Protein AF-A0A838QZP7-F1 (afdb_monomer_lite)

Sequence (330 aa):
MYRLLNLVSVLVVAGVFPSTSRADVTLGEASAFGLFVNTDIVDQNNLLNVLVSADLGPTPSVSDIAPAPFNLSASLASASVSAGSLTTLGGGTIVVNAATVDTSDTLDVTASSNVDGLPGSRNADATASVENLSIDVNPVSVFSLLNTANVFSFDASLITSEAHASGDFGALVATGNSVIIDANGVGDGFLTFSVLGVNLDVAVDAMGQVAPNTTLNITSALNALLGDSLGTDLNGQITVILNEQIPTGDGITSAGITVNAIHVLFVNTGAEFFNALGISIGDTNFVTGEIIVAQSHALLNAVVPEPSSLALLGLACTAVFARRRCRSAG

Secondary structure (DSSP, 8-state):
-HHHHHHHHHHHHHTS-------EEEEEEEEEEEEEEEEEEE-TTSSS--EEEEEEEEEEEEEEEESS-EEEEEEES--EEEEEEEEEETTEEEEEEEEEEEESS-EEEEEEE---SSSS-EEEEEEEEEEEEEEEE---EETTTS----SEEEEEEEEEEEEEEEE-TT--EEEEEEEEEETT-TTSSEEEEEETTEEEEEE--TT-BPPTTEEEEEEHHHHHHS--SS-----SEEEEEEEEEEEEE-SSSEEEEEEEEEEEEEESTTHHHHHHTT----SS-SEEEEEEEEEEEEEEEEE-PPP-HHHHHHHHHHHHHHHHHHHT--

pLDDT: mean 81.01, std 16.59, range [43.44, 98.69]

Foldseek 3Di:
DVVVVVVVLVVVLVVPPQPPQFWWFQKKKKKWAFKFWWKWADQPVCLQPDIWTWTDDSPPMDIDMDLAWDKDKDKDQKDWTWTWDWGDDPNFIKIFTRKTKIQNGMKMKMWTWPNNRDDDKIKTKIKIKTAWIWIFGQGIDTPDDDPFFTQKIFTFGMKMKMWMWMDTAQAIDIDIWIATAGPVGQDPQWGWMAHRNDTDTAGHDSRRTHDEFDKDKDAQVVVVVVDPPQQFGWLWIKIKTAQHWDWDDDSHFKTKIKTFRIKIFTAQTGQRNCVSVVRNRDSHPRMGTMMTGIIIMIMIGIDRPDSPVVSVVSVVVVVVVVVVVVVVVD

Radius of gyration: 29.7 Å; chains: 1; bounding box: 82×40×87 Å

Structure (mmCIF, N/CA/C/O backbone):
data_AF-A0A838QZP7-F1
#
_entry.id   AF-A0A838QZP7-F1
#
loop_
_atom_site.group_PDB
_atom_site.id
_atom_site.type_symbol
_atom_site.label_atom_id
_atom_site.label_alt_id
_atom_site.label_comp_id
_atom_site.label_asym_id
_atom_site.label_entity_id
_atom_site.label_seq_id
_atom_site.pdbx_PDB_ins_code
_atom_site.Cartn_x
_atom_site.Cartn_y
_atom_site.Cartn_z
_atom_site.occupancy
_atom_site.B_iso_or_equiv
_atom_site.auth_seq_id
_atom_site.auth_comp_id
_atom_site.auth_asym_id
_atom_site.auth_atom_id
_atom_site.pdbx_PDB_model_num
ATOM 1 N N . MET A 1 1 ? 58.781 1.227 -47.704 1.00 50.97 1 MET A N 1
ATOM 2 C CA . MET A 1 1 ? 58.253 0.494 -46.527 1.00 50.97 1 MET A CA 1
ATOM 3 C C . MET A 1 1 ? 57.457 1.363 -45.542 1.00 50.97 1 MET A C 1
ATOM 5 O O . MET A 1 1 ? 56.379 0.939 -45.158 1.00 50.97 1 MET A O 1
ATOM 9 N N . TYR A 1 2 ? 57.869 2.595 -45.206 1.00 48.84 2 TYR A N 1
ATOM 10 C CA . TYR A 1 2 ? 57.132 3.482 -44.271 1.00 48.84 2 TYR A CA 1
ATOM 11 C C . TYR A 1 2 ? 55.707 3.921 -44.689 1.00 48.84 2 TYR A C 1
ATOM 13 O O . TYR A 1 2 ? 54.946 4.418 -43.860 1.00 48.84 2 TYR A O 1
ATOM 21 N N . ARG A 1 3 ? 55.310 3.745 -45.959 1.00 46.81 3 ARG A N 1
ATOM 22 C CA . ARG A 1 3 ? 53.953 4.081 -46.436 1.00 46.81 3 ARG A CA 1
ATOM 23 C C . ARG A 1 3 ? 52.902 2.995 -46.154 1.00 46.81 3 ARG A C 1
ATOM 25 O O . ARG A 1 3 ? 51.732 3.337 -46.069 1.00 46.81 3 ARG A O 1
ATOM 32 N N . LEU A 1 4 ? 53.304 1.735 -45.960 1.00 43.75 4 LEU A N 1
ATOM 33 C CA . LEU A 1 4 ? 52.378 0.611 -45.735 1.00 43.75 4 LEU A CA 1
ATOM 34 C C . LEU A 1 4 ? 51.978 0.451 -44.258 1.00 43.75 4 LEU A C 1
ATOM 36 O O . LEU A 1 4 ? 50.823 0.156 -43.980 1.00 43.75 4 LEU A O 1
ATOM 40 N N . LEU A 1 5 ? 52.872 0.760 -43.308 1.00 48.09 5 LEU A N 1
ATOM 41 C CA . LEU A 1 5 ? 52.547 0.738 -41.869 1.00 48.09 5 LEU A CA 1
ATOM 42 C C . LEU A 1 5 ? 51.541 1.836 -41.456 1.00 48.09 5 LEU A C 1
ATOM 44 O O . LEU A 1 5 ? 50.779 1.668 -40.508 1.00 48.09 5 LEU A O 1
ATOM 48 N N . ASN A 1 6 ? 51.532 2.959 -42.182 1.00 48.00 6 ASN A N 1
ATOM 49 C CA . ASN A 1 6 ? 50.673 4.115 -41.900 1.00 48.00 6 ASN A CA 1
ATOM 50 C C . ASN A 1 6 ? 49.227 3.939 -42.389 1.00 48.00 6 ASN A C 1
ATOM 52 O O . ASN A 1 6 ? 48.325 4.576 -41.855 1.00 48.00 6 ASN A O 1
ATOM 56 N N . LEU A 1 7 ? 48.989 3.089 -43.396 1.00 46.84 7 LEU A N 1
ATOM 57 C CA . LEU A 1 7 ? 47.628 2.804 -43.859 1.00 46.84 7 LEU A CA 1
ATOM 58 C C . LEU A 1 7 ? 46.895 1.895 -42.860 1.00 46.84 7 LEU A C 1
ATOM 60 O O . LEU A 1 7 ? 45.714 2.089 -42.601 1.00 46.84 7 LEU A O 1
ATOM 64 N N . VAL A 1 8 ? 47.626 0.961 -42.242 1.00 49.44 8 VAL A N 1
ATOM 65 C CA . VAL A 1 8 ? 47.096 0.034 -41.231 1.00 49.44 8 VAL A CA 1
ATOM 66 C C . VAL A 1 8 ? 46.710 0.770 -39.943 1.00 49.44 8 VAL A C 1
ATOM 68 O O . VAL A 1 8 ? 45.672 0.482 -39.365 1.00 49.44 8 VAL A O 1
ATOM 71 N N . SER A 1 9 ? 47.476 1.777 -39.521 1.00 49.97 9 SER A N 1
ATOM 72 C CA . SER A 1 9 ? 47.185 2.543 -38.296 1.00 49.97 9 SER A CA 1
ATOM 73 C C . SER A 1 9 ? 46.010 3.520 -38.445 1.00 49.97 9 SER A C 1
ATOM 75 O O . SER A 1 9 ? 45.278 3.730 -37.484 1.00 49.97 9 SER A O 1
ATOM 77 N N . VAL A 1 10 ? 45.771 4.070 -39.642 1.00 50.00 10 VAL A N 1
ATOM 78 C CA . VAL A 1 10 ? 44.575 4.893 -39.920 1.00 50.00 10 VAL A CA 1
ATOM 79 C C . VAL A 1 10 ? 43.321 4.022 -40.075 1.00 50.00 10 VAL A C 1
ATOM 81 O O . VAL A 1 10 ? 42.249 4.413 -39.618 1.00 50.00 10 VAL A O 1
ATOM 84 N N . LEU A 1 11 ? 43.450 2.820 -40.649 1.00 47.50 11 LEU A N 1
ATOM 85 C CA . LEU A 1 11 ? 42.330 1.890 -40.820 1.00 47.50 11 LEU A CA 1
ATOM 86 C C . LEU A 1 11 ? 41.873 1.261 -39.489 1.00 47.50 11 LEU A C 1
ATOM 88 O O . LEU A 1 11 ? 40.678 1.077 -39.287 1.00 47.50 11 LEU A O 1
ATOM 92 N N . VAL A 1 12 ? 42.797 0.992 -38.556 1.00 50.66 12 VAL A N 1
ATOM 93 C CA . VAL A 1 12 ? 42.466 0.443 -37.224 1.00 50.66 12 VAL A CA 1
ATOM 94 C C . VAL A 1 12 ? 41.706 1.453 -36.351 1.00 50.66 12 VAL A C 1
ATOM 96 O O . VAL A 1 12 ? 40.852 1.045 -35.573 1.00 50.66 12 VAL A O 1
ATOM 99 N N . VAL A 1 13 ? 41.935 2.764 -36.510 1.00 49.47 13 VAL A N 1
ATOM 100 C CA . VAL A 1 13 ? 41.179 3.793 -35.763 1.00 49.47 13 VAL A CA 1
ATOM 101 C C . VAL A 1 13 ? 39.805 4.071 -36.388 1.00 49.47 13 VAL A C 1
ATOM 103 O O . VAL A 1 13 ? 38.861 4.362 -35.663 1.00 49.47 13 VAL A O 1
ATOM 106 N N . ALA A 1 14 ? 39.655 3.927 -37.709 1.00 47.19 14 ALA A N 1
ATOM 107 C CA . ALA A 1 14 ? 38.366 4.090 -38.390 1.00 47.19 14 ALA A CA 1
ATOM 108 C C . ALA A 1 14 ? 37.426 2.871 -38.252 1.00 47.19 14 ALA A C 1
ATOM 110 O O . ALA A 1 14 ? 36.230 3.000 -38.496 1.00 47.19 14 ALA A O 1
ATOM 111 N N . GLY A 1 15 ? 37.952 1.698 -37.875 1.00 46.53 15 GLY A N 1
ATOM 112 C CA . GLY A 1 15 ? 37.168 0.477 -37.641 1.00 46.53 15 GLY A CA 1
ATOM 113 C C . GLY A 1 15 ? 36.481 0.408 -36.272 1.00 46.53 15 GLY A C 1
ATOM 114 O O . GLY A 1 15 ? 35.641 -0.465 -36.060 1.00 46.53 15 GLY A O 1
ATOM 115 N N . VAL A 1 16 ? 36.801 1.325 -35.352 1.00 49.25 16 VAL A N 1
ATOM 116 C CA . VAL A 1 16 ? 36.019 1.530 -34.129 1.00 49.25 16 VAL A CA 1
ATOM 117 C C . VAL A 1 16 ? 34.854 2.428 -34.517 1.00 49.25 16 VAL A C 1
ATOM 119 O O . VAL A 1 16 ? 34.942 3.654 -34.451 1.00 49.25 16 VAL A O 1
ATOM 122 N N . PHE A 1 17 ? 33.791 1.809 -35.030 1.00 48.00 17 PHE A N 1
ATOM 123 C CA . PHE A 1 17 ? 32.536 2.501 -35.286 1.00 48.00 17 PHE A CA 1
ATOM 124 C C . PHE A 1 17 ? 32.165 3.311 -34.038 1.00 48.00 17 PHE A C 1
ATOM 126 O O . PHE A 1 17 ? 32.239 2.761 -32.935 1.00 48.00 17 PHE A O 1
ATOM 133 N N . PRO A 1 18 ? 31.780 4.592 -34.167 1.00 47.53 18 PRO A N 1
ATOM 134 C CA . PRO A 1 18 ? 31.127 5.272 -33.069 1.00 47.53 18 PRO A CA 1
ATOM 135 C C . PRO A 1 18 ? 29.844 4.487 -32.805 1.00 47.53 18 PRO A C 1
ATOM 137 O O . PRO A 1 18 ? 28.875 4.604 -33.551 1.00 47.53 18 PRO A O 1
ATOM 140 N N . SER A 1 19 ? 29.839 3.645 -31.773 1.00 49.81 19 SER A N 1
ATOM 141 C CA . SER A 1 19 ? 28.590 3.291 -31.125 1.00 49.81 19 SER A CA 1
ATOM 142 C C . SER A 1 19 ? 28.013 4.629 -30.695 1.00 49.81 19 SER A C 1
ATOM 144 O O . SER A 1 19 ? 28.561 5.284 -29.807 1.00 49.81 19 SER A O 1
ATOM 146 N N . THR A 1 20 ? 26.988 5.108 -31.395 1.00 51.88 20 THR A N 1
ATOM 147 C CA . THR A 1 20 ? 26.154 6.184 -30.871 1.00 51.88 20 THR A CA 1
ATOM 148 C C . THR A 1 20 ? 25.776 5.739 -29.466 1.00 51.88 20 THR A C 1
ATOM 150 O O . THR A 1 20 ? 25.159 4.681 -29.343 1.00 51.88 20 THR A O 1
ATOM 153 N N . SER A 1 21 ? 26.229 6.447 -28.423 1.00 55.09 21 SER A N 1
ATOM 154 C CA . SER A 1 21 ? 25.807 6.131 -27.060 1.00 55.09 21 SER A CA 1
ATOM 155 C C . SER A 1 21 ? 24.307 6.374 -27.033 1.00 55.09 21 SER A C 1
ATOM 157 O O . SER A 1 21 ? 23.851 7.519 -27.013 1.00 55.09 21 SER A O 1
ATOM 159 N N . ARG A 1 22 ? 23.543 5.297 -27.161 1.00 66.12 22 ARG A N 1
ATOM 160 C CA . ARG A 1 22 ? 22.118 5.324 -26.924 1.00 66.12 22 ARG A CA 1
ATOM 161 C C . ARG A 1 22 ? 21.972 5.098 -25.433 1.00 66.12 22 ARG A C 1
ATOM 163 O O . ARG A 1 22 ? 22.596 4.199 -24.880 1.00 66.12 22 ARG A O 1
ATOM 170 N N . ALA A 1 23 ? 21.270 6.008 -24.788 1.00 72.88 23 ALA A N 1
ATOM 171 C CA . ALA A 1 23 ? 20.852 5.773 -23.430 1.00 72.88 23 ALA A CA 1
ATOM 172 C C . ALA A 1 23 ? 19.718 4.758 -23.485 1.00 72.88 23 ALA A C 1
ATOM 174 O O . ALA A 1 23 ? 18.785 4.928 -24.267 1.00 72.88 23 ALA A O 1
ATOM 175 N N . ASP A 1 24 ? 19.873 3.691 -22.717 1.00 85.31 24 ASP A N 1
ATOM 176 C CA . ASP A 1 24 ? 18.939 2.579 -22.666 1.00 85.31 24 ASP A CA 1
ATOM 177 C C . ASP A 1 24 ? 18.454 2.450 -21.217 1.00 85.31 24 ASP A C 1
ATOM 179 O O . ASP A 1 24 ? 19.158 2.801 -20.261 1.00 85.31 24 ASP A O 1
ATOM 183 N N . VAL A 1 25 ? 17.230 1.960 -21.046 1.00 88.38 25 VAL A N 1
ATOM 184 C CA . VAL A 1 25 ? 16.712 1.599 -19.726 1.00 88.38 25 VAL A CA 1
ATOM 185 C C . VAL A 1 25 ? 17.427 0.328 -19.277 1.00 88.38 25 VAL A C 1
ATOM 187 O O . VAL A 1 25 ? 17.259 -0.738 -19.870 1.00 88.38 25 VAL A O 1
ATOM 190 N N . THR A 1 26 ? 18.259 0.449 -18.247 1.00 89.50 26 THR A N 1
ATOM 191 C CA . THR A 1 26 ? 19.118 -0.644 -17.764 1.00 89.50 26 THR A CA 1
ATOM 192 C C . THR A 1 26 ? 18.626 -1.259 -16.466 1.00 89.50 26 THR A C 1
ATOM 194 O O . THR A 1 26 ? 19.097 -2.330 -16.096 1.00 89.50 26 THR A O 1
ATOM 197 N N . LEU A 1 27 ? 17.715 -0.579 -15.769 1.00 93.62 27 LEU A N 1
ATOM 198 C CA . LEU A 1 27 ? 17.169 -1.023 -14.496 1.00 93.62 27 LEU A CA 1
ATOM 199 C C . LEU A 1 27 ? 15.660 -0.784 -14.466 1.00 93.62 27 LEU A C 1
ATOM 201 O O . LEU A 1 27 ? 15.175 0.274 -14.873 1.00 93.62 27 LEU A O 1
ATOM 205 N N . GLY A 1 28 ? 14.940 -1.795 -13.991 1.00 95.88 28 GLY A N 1
ATOM 206 C CA . GLY A 1 28 ? 13.521 -1.714 -13.675 1.00 95.88 28 GLY A CA 1
ATOM 207 C C . GLY A 1 28 ? 13.272 -2.373 -12.330 1.00 95.88 28 GLY A C 1
ATOM 208 O O . GLY A 1 28 ? 13.651 -3.528 -12.149 1.00 95.88 28 GLY A O 1
ATOM 209 N N . GLU A 1 29 ? 12.664 -1.645 -11.406 1.00 97.81 29 GLU A N 1
ATOM 210 C CA . GLU A 1 29 ? 12.292 -2.137 -10.079 1.00 97.81 29 GLU A CA 1
ATOM 211 C C . GLU A 1 29 ? 10.774 -2.209 -10.011 1.00 97.81 29 GLU A C 1
ATOM 213 O O . GLU A 1 29 ? 10.080 -1.281 -10.431 1.00 97.81 29 GLU A O 1
ATOM 218 N N . ALA A 1 30 ? 10.261 -3.316 -9.488 1.00 98.44 30 ALA A N 1
ATOM 219 C CA . ALA A 1 30 ? 8.848 -3.447 -9.183 1.00 98.44 30 ALA A CA 1
ATOM 220 C C . ALA A 1 30 ? 8.691 -4.174 -7.851 1.00 98.44 30 ALA A C 1
ATOM 222 O O . ALA A 1 30 ? 9.361 -5.178 -7.601 1.00 98.44 30 ALA A O 1
ATOM 223 N N . SER A 1 31 ? 7.811 -3.666 -6.996 1.00 98.62 31 SER A N 1
ATOM 224 C CA . SER A 1 31 ? 7.449 -4.322 -5.742 1.00 98.62 31 SER A CA 1
ATOM 225 C C . SER A 1 31 ? 5.998 -4.053 -5.383 1.00 98.62 31 SER A C 1
ATOM 227 O O . SER A 1 31 ? 5.431 -3.046 -5.795 1.00 98.62 31 SER A O 1
ATOM 229 N N . ALA A 1 32 ? 5.395 -4.972 -4.643 1.00 98.56 32 ALA A N 1
ATOM 230 C CA . ALA A 1 32 ? 4.030 -4.834 -4.163 1.00 98.56 32 ALA A CA 1
ATOM 231 C C . ALA A 1 32 ? 3.860 -5.561 -2.831 1.00 98.56 32 ALA A C 1
ATOM 233 O O . ALA A 1 32 ? 4.494 -6.600 -2.601 1.00 98.56 32 ALA A O 1
ATOM 234 N N . PHE A 1 33 ? 2.978 -5.047 -1.975 1.00 98.44 33 PHE A N 1
ATOM 235 C CA . PHE A 1 33 ? 2.494 -5.767 -0.803 1.00 98.44 33 PHE A CA 1
ATOM 236 C C . PHE A 1 33 ? 0.998 -5.552 -0.557 1.00 98.44 33 PHE A C 1
ATOM 238 O O . PHE A 1 33 ? 0.440 -4.505 -0.880 1.00 98.44 33 PHE A O 1
ATOM 245 N N . GLY A 1 34 ? 0.348 -6.558 0.031 1.00 97.19 34 GLY A N 1
ATOM 246 C CA . GLY A 1 34 ? -1.092 -6.530 0.293 1.00 97.19 34 GLY A CA 1
ATOM 247 C C . GLY A 1 34 ? -1.458 -5.671 1.502 1.00 97.19 34 GLY A C 1
ATOM 248 O O . GLY A 1 34 ? -2.218 -4.718 1.376 1.00 97.19 34 GLY A O 1
ATOM 249 N N . LEU A 1 35 ? -0.907 -5.986 2.674 1.00 96.69 35 LEU A N 1
ATOM 250 C CA . LEU A 1 35 ? -1.269 -5.331 3.929 1.00 96.69 35 LEU A CA 1
ATOM 251 C C . LEU A 1 35 ? -0.045 -5.073 4.811 1.00 96.69 35 LEU A C 1
ATOM 253 O O . LEU A 1 35 ? 0.801 -5.955 4.987 1.00 96.69 35 LEU A O 1
ATOM 257 N N . PHE A 1 36 ? 0.009 -3.875 5.387 1.00 97.12 36 PHE A N 1
ATOM 258 C CA . PHE A 1 36 ? 0.921 -3.476 6.452 1.00 97.12 36 PHE A CA 1
ATOM 259 C C . PHE A 1 36 ? 0.122 -2.780 7.560 1.00 97.12 36 PHE A C 1
ATOM 261 O O . PHE A 1 36 ? -0.641 -1.854 7.293 1.00 97.12 36 PHE A O 1
ATOM 268 N N . VAL A 1 37 ? 0.290 -3.234 8.797 1.00 94.94 37 VAL A N 1
ATOM 269 C CA . VAL A 1 37 ? -0.317 -2.661 10.001 1.00 94.94 37 VAL A CA 1
ATOM 270 C C . VAL A 1 37 ? 0.798 -2.483 11.013 1.00 94.94 37 VAL A C 1
ATOM 272 O O . VAL A 1 37 ? 1.528 -3.433 11.290 1.00 94.94 37 VAL A O 1
ATOM 275 N N . ASN A 1 38 ? 0.911 -1.282 11.556 1.00 94.00 38 ASN A N 1
ATOM 276 C CA . ASN A 1 38 ? 1.751 -0.982 12.701 1.00 94.00 38 ASN A CA 1
ATOM 277 C C . ASN A 1 38 ? 1.009 0.065 13.521 1.00 94.00 38 ASN A C 1
ATOM 279 O O . ASN A 1 38 ? 1.032 1.248 13.186 1.00 94.00 38 ASN A O 1
ATOM 283 N N . THR A 1 39 ? 0.287 -0.374 14.545 1.00 88.31 39 THR A N 1
ATOM 284 C CA . THR A 1 39 ? -0.460 0.524 15.426 1.00 88.31 39 THR A CA 1
ATOM 285 C C . THR A 1 39 ? -0.196 0.181 16.874 1.00 88.31 39 THR A C 1
ATOM 287 O O . THR A 1 39 ? -0.403 -0.957 17.297 1.00 88.31 39 THR A O 1
ATOM 290 N N . ASP A 1 40 ? 0.164 1.193 17.645 1.00 85.69 40 ASP A N 1
ATOM 291 C CA . ASP A 1 40 ? 0.453 1.088 19.060 1.00 85.69 40 ASP A CA 1
ATOM 292 C C . ASP A 1 40 ? -0.585 1.842 19.883 1.00 85.69 40 ASP A C 1
ATOM 294 O O . ASP A 1 40 ? -0.941 2.987 19.584 1.00 85.69 40 ASP A O 1
ATOM 298 N N . ILE A 1 41 ? -0.999 1.206 20.977 1.00 79.12 41 ILE A N 1
ATOM 299 C CA . ILE A 1 41 ? -1.598 1.862 22.127 1.00 79.12 41 ILE A CA 1
ATOM 300 C C . ILE A 1 41 ? -0.586 1.921 23.255 1.00 79.12 41 ILE A C 1
ATOM 302 O O . ILE A 1 41 ? -0.186 0.881 23.791 1.00 79.12 41 ILE A O 1
ATOM 306 N N . VAL A 1 42 ? -0.216 3.139 23.651 1.00 72.88 42 VAL A N 1
ATOM 307 C CA . VAL A 1 42 ? 0.736 3.379 24.737 1.00 72.88 42 VAL A CA 1
ATOM 308 C C . VAL A 1 42 ? 0.100 4.254 25.811 1.00 72.88 42 VAL A C 1
ATOM 310 O O . VAL A 1 42 ? -0.135 5.443 25.614 1.00 72.88 42 VAL A O 1
ATOM 313 N N . ASP A 1 43 ? -0.101 3.695 27.006 1.00 69.12 43 ASP A N 1
ATOM 314 C CA . ASP A 1 43 ? -0.360 4.507 28.198 1.00 69.12 43 ASP A CA 1
ATOM 315 C C . ASP A 1 43 ? 0.957 4.850 28.914 1.00 69.12 43 ASP A C 1
ATOM 317 O O . ASP A 1 43 ? 1.452 4.091 29.751 1.00 69.12 43 ASP A O 1
ATOM 321 N N . GLN A 1 44 ? 1.529 6.018 28.607 1.00 62.66 44 GLN A N 1
ATOM 322 C CA . GLN A 1 44 ? 2.776 6.476 29.238 1.00 62.66 44 GLN A CA 1
ATOM 323 C C . GLN A 1 44 ? 2.613 6.902 30.707 1.00 62.66 44 GLN A C 1
ATOM 325 O O . GLN A 1 44 ? 3.613 7.039 31.416 1.00 62.66 44 GLN A O 1
ATOM 330 N N . ASN A 1 45 ? 1.380 7.080 31.194 1.00 61.75 45 ASN A N 1
ATOM 331 C CA . ASN A 1 45 ? 1.124 7.473 32.580 1.00 61.75 45 ASN A CA 1
ATOM 332 C C . ASN A 1 45 ? 1.055 6.279 33.544 1.00 61.75 45 ASN A C 1
ATOM 334 O O . ASN A 1 45 ? 0.895 6.491 34.749 1.00 61.75 45 ASN A O 1
ATOM 338 N N . ASN A 1 46 ? 1.206 5.038 33.054 1.00 59.31 46 ASN A N 1
ATOM 339 C CA . ASN A 1 46 ? 1.139 3.807 33.853 1.00 59.31 46 ASN A CA 1
ATOM 340 C C . ASN A 1 46 ? -0.171 3.642 34.656 1.00 59.31 46 ASN A C 1
ATOM 342 O O . ASN A 1 46 ? -0.202 2.890 35.632 1.00 59.31 46 ASN A O 1
ATOM 346 N N . LEU A 1 47 ? -1.260 4.319 34.275 1.00 61.97 47 LEU A N 1
ATOM 347 C CA . LEU A 1 47 ? -2.556 4.169 34.948 1.00 61.97 47 LEU A CA 1
ATOM 348 C C . LEU A 1 47 ? -3.214 2.838 34.577 1.00 61.97 47 LEU A C 1
ATOM 350 O O . LEU A 1 47 ? -3.759 2.144 35.434 1.00 61.97 47 LEU A O 1
ATOM 354 N N . LEU A 1 48 ? -3.127 2.479 33.302 1.00 64.44 48 LEU A N 1
ATOM 355 C CA . LEU A 1 48 ? -3.521 1.201 32.733 1.00 64.44 48 LEU A CA 1
ATOM 356 C C . LEU A 1 48 ? -2.326 0.240 32.667 1.00 64.44 48 LEU A C 1
ATOM 358 O O . LEU A 1 48 ? -2.540 -0.971 32.740 1.00 64.44 48 LEU A O 1
ATOM 362 N N . ASN A 1 49 ? -1.090 0.763 32.566 1.00 70.31 49 ASN A N 1
ATOM 363 C CA . ASN A 1 49 ? 0.138 -0.015 32.311 1.00 70.31 49 ASN A CA 1
ATOM 364 C C . ASN A 1 49 ? -0.057 -0.972 31.121 1.00 70.31 49 ASN A C 1
ATOM 366 O O . ASN A 1 49 ? 0.277 -2.158 31.171 1.00 70.31 49 ASN A O 1
ATOM 370 N N . VAL A 1 50 ? -0.691 -0.446 30.073 1.00 71.56 50 VAL A N 1
ATOM 371 C CA . VAL A 1 50 ? -1.034 -1.181 28.865 1.00 71.56 50 VAL A CA 1
ATOM 372 C C . VAL A 1 50 ? -0.154 -0.673 27.730 1.00 71.56 50 VAL A C 1
ATOM 374 O O . VAL A 1 50 ? -0.151 0.515 27.411 1.00 71.56 50 VAL A O 1
ATOM 377 N N . LEU A 1 51 ? 0.574 -1.611 27.133 1.00 78.62 51 LEU A N 1
ATOM 378 C CA . LEU A 1 51 ? 1.183 -1.487 25.819 1.00 78.62 51 LEU A CA 1
ATOM 379 C C . LEU A 1 51 ? 0.528 -2.558 24.949 1.00 78.62 51 LEU A C 1
ATOM 381 O O . LEU A 1 51 ? 0.697 -3.749 25.223 1.00 78.62 51 LEU A O 1
ATOM 385 N N . VAL A 1 52 ? -0.252 -2.141 23.956 1.00 81.00 52 VAL A N 1
ATOM 386 C CA . VAL A 1 52 ? -0.838 -3.052 22.965 1.00 81.00 52 VAL A CA 1
ATOM 387 C C . VAL A 1 52 ? -0.335 -2.636 21.603 1.00 81.00 52 VAL A C 1
ATOM 389 O O . VAL A 1 52 ? -0.521 -1.490 21.226 1.00 81.00 52 VAL A O 1
ATOM 392 N N . SER A 1 53 ? 0.279 -3.559 20.881 1.00 86.25 53 SER A N 1
ATOM 393 C CA . SER A 1 53 ? 0.772 -3.311 19.532 1.00 86.25 53 SER A CA 1
ATOM 394 C C . SER A 1 53 ? 0.117 -4.296 18.577 1.00 86.25 53 SER A C 1
ATOM 396 O O . SER A 1 53 ? 0.092 -5.501 18.855 1.00 86.25 53 SER A O 1
ATOM 398 N N . ALA A 1 54 ? -0.466 -3.778 17.500 1.00 87.81 54 ALA A N 1
ATOM 399 C CA . ALA A 1 54 ? -0.914 -4.564 16.363 1.00 87.81 54 ALA A CA 1
ATOM 400 C C . ALA A 1 54 ? 0.098 -4.390 15.234 1.00 87.81 54 ALA A C 1
ATOM 402 O O . ALA A 1 54 ? 0.162 -3.330 14.615 1.00 87.81 54 ALA A O 1
ATOM 403 N N . ASP A 1 55 ? 0.838 -5.461 14.959 1.00 92.88 55 ASP A N 1
ATOM 404 C CA . ASP A 1 55 ? 1.802 -5.529 13.869 1.00 92.88 55 ASP A CA 1
ATOM 405 C C . ASP A 1 55 ? 1.400 -6.628 12.884 1.00 92.88 55 ASP A C 1
ATOM 407 O O . ASP A 1 55 ? 1.165 -7.780 13.269 1.00 92.88 55 ASP A O 1
ATOM 411 N N . LEU A 1 56 ? 1.356 -6.291 11.597 1.00 94.12 56 LEU A N 1
ATOM 412 C CA . LEU A 1 56 ? 1.146 -7.242 10.513 1.00 94.12 56 LEU A CA 1
ATOM 413 C C . LEU A 1 56 ? 1.865 -6.781 9.250 1.00 94.12 56 LEU A C 1
ATOM 415 O O . LEU A 1 56 ? 1.760 -5.631 8.841 1.00 94.12 56 LEU A O 1
ATOM 419 N N . GLY A 1 57 ? 2.520 -7.716 8.571 1.00 92.75 57 GLY A N 1
ATOM 420 C CA . GLY A 1 57 ? 3.081 -7.471 7.248 1.00 92.75 57 GLY A CA 1
ATOM 421 C C . GLY A 1 57 ? 4.411 -6.703 7.229 1.00 92.75 57 GLY A C 1
ATOM 422 O O . GLY A 1 57 ? 5.071 -6.577 8.260 1.00 92.75 57 GLY A O 1
ATOM 423 N N . PRO A 1 58 ? 4.862 -6.267 6.036 1.00 95.31 58 PRO A N 1
ATOM 424 C CA . PRO A 1 58 ? 4.140 -6.309 4.759 1.00 95.31 58 PRO A CA 1
ATOM 425 C C . PRO A 1 58 ? 3.866 -7.747 4.284 1.00 95.31 58 PRO A C 1
ATOM 427 O O . PRO A 1 58 ? 4.788 -8.558 4.178 1.00 95.31 58 PRO A O 1
ATOM 430 N N . THR A 1 59 ? 2.599 -8.089 4.023 1.00 96.00 59 THR A N 1
ATOM 431 C CA . THR A 1 59 ? 2.204 -9.452 3.624 1.00 96.00 59 THR A CA 1
ATOM 432 C C . THR A 1 59 ? 0.970 -9.485 2.709 1.00 96.00 59 THR A C 1
ATOM 434 O O . THR A 1 59 ? 0.038 -8.716 2.934 1.00 96.00 59 THR A O 1
ATOM 437 N N . PRO A 1 60 ? 0.926 -10.387 1.707 1.00 97.44 60 PRO A N 1
ATOM 438 C CA . PRO A 1 60 ? 2.098 -10.981 1.058 1.00 97.44 60 PRO A CA 1
ATOM 439 C C . PRO A 1 60 ? 2.935 -9.875 0.397 1.00 97.44 60 PRO A C 1
ATOM 441 O O . PRO A 1 60 ? 2.447 -8.761 0.216 1.00 97.44 60 PRO A O 1
ATOM 444 N N . SER A 1 61 ? 4.192 -10.154 0.052 1.00 97.88 61 SER A N 1
ATOM 445 C CA . SER A 1 61 ? 5.052 -9.194 -0.650 1.00 97.88 61 SER A CA 1
ATOM 446 C C . SER A 1 61 ? 5.873 -9.852 -1.756 1.00 97.88 61 SER A C 1
ATOM 448 O O . SER A 1 61 ? 6.285 -11.009 -1.646 1.00 97.88 61 SER A O 1
ATOM 450 N N . VAL A 1 62 ? 6.103 -9.102 -2.834 1.00 98.44 62 VAL A N 1
ATOM 451 C CA . VAL A 1 62 ? 6.997 -9.452 -3.947 1.00 98.44 62 VAL A CA 1
ATOM 452 C C . VAL A 1 62 ? 7.861 -8.247 -4.296 1.00 98.44 62 VAL A C 1
ATOM 454 O O . VAL A 1 62 ? 7.420 -7.106 -4.178 1.00 98.44 62 VAL A O 1
ATOM 457 N N . SER A 1 63 ? 9.102 -8.490 -4.708 1.00 98.06 63 SER A N 1
ATOM 458 C CA . SER A 1 63 ? 10.025 -7.447 -5.155 1.00 98.06 63 SER A CA 1
ATOM 459 C C . SER A 1 63 ? 11.150 -8.066 -5.973 1.00 98.06 63 SER A C 1
ATOM 461 O O . SER A 1 63 ? 11.656 -9.127 -5.598 1.00 98.06 63 SER A O 1
ATOM 463 N N . ASP A 1 64 ? 11.539 -7.414 -7.066 1.00 98.12 64 ASP A N 1
ATOM 464 C CA . ASP A 1 64 ? 12.759 -7.741 -7.805 1.00 98.12 64 ASP A CA 1
ATOM 465 C C . ASP A 1 64 ? 13.296 -6.527 -8.575 1.00 98.12 64 ASP A C 1
ATOM 467 O O . ASP A 1 64 ? 12.617 -5.507 -8.744 1.00 98.12 64 ASP A O 1
ATOM 471 N N . ILE A 1 65 ? 14.535 -6.658 -9.048 1.00 96.56 65 ILE A N 1
ATOM 472 C CA . ILE A 1 65 ? 15.263 -5.638 -9.798 1.00 96.56 65 ILE A CA 1
ATOM 473 C C . ILE A 1 65 ? 15.832 -6.261 -11.074 1.00 96.56 65 ILE A C 1
ATOM 475 O O . ILE A 1 65 ? 16.709 -7.127 -11.043 1.00 96.56 65 ILE A O 1
ATOM 479 N N . ALA A 1 66 ? 15.382 -5.768 -12.224 1.00 91.06 66 ALA A N 1
ATOM 480 C CA . ALA A 1 66 ? 15.928 -6.128 -13.522 1.00 91.06 66 ALA A CA 1
ATOM 481 C C . ALA A 1 66 ? 17.323 -5.497 -13.706 1.00 91.06 66 ALA A C 1
ATOM 483 O O . ALA A 1 66 ? 17.554 -4.352 -13.308 1.00 91.06 66 ALA A O 1
ATOM 484 N N . PRO A 1 67 ? 18.274 -6.238 -14.302 1.00 87.88 67 PRO A N 1
ATOM 485 C CA . PRO A 1 67 ? 18.348 -6.249 -15.7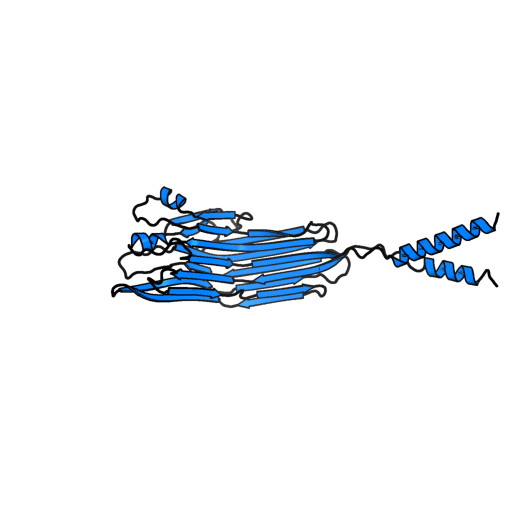68 1.00 87.88 67 PRO A CA 1
ATOM 486 C C . PRO A 1 67 ? 17.933 -7.571 -16.413 1.00 87.88 67 PRO A C 1
ATOM 488 O O . PRO A 1 67 ? 17.995 -7.692 -17.629 1.00 87.88 67 PRO A O 1
ATOM 491 N N . ALA A 1 68 ? 17.591 -8.594 -15.630 1.00 90.88 68 ALA A N 1
ATOM 492 C CA . ALA A 1 68 ? 16.919 -9.769 -16.165 1.00 90.88 68 ALA A CA 1
ATOM 493 C C . ALA A 1 68 ? 15.404 -9.544 -16.052 1.00 90.88 68 ALA A C 1
ATOM 495 O O . ALA A 1 68 ? 14.950 -9.166 -14.971 1.00 90.88 68 ALA A O 1
ATOM 496 N N . PRO A 1 69 ? 14.619 -9.791 -17.116 1.00 95.00 69 PRO A N 1
ATOM 497 C CA . PRO A 1 69 ? 13.169 -9.751 -17.018 1.00 95.00 69 PRO A CA 1
ATOM 498 C C . PRO A 1 69 ? 12.658 -10.689 -15.927 1.00 95.00 69 PRO A C 1
ATOM 500 O O . PRO A 1 69 ? 13.146 -11.816 -15.791 1.00 95.00 69 PRO A O 1
ATOM 503 N N . PHE A 1 70 ? 11.642 -10.248 -15.196 1.00 98.00 70 PHE A N 1
ATOM 504 C CA . PHE A 1 70 ? 11.026 -11.021 -14.123 1.00 98.00 70 PHE A CA 1
ATOM 505 C C . PHE A 1 70 ? 9.506 -10.864 -14.135 1.00 98.00 70 PHE A C 1
ATOM 507 O O . PHE A 1 70 ? 8.959 -9.896 -14.663 1.00 98.00 70 PHE A O 1
ATOM 514 N N . ASN A 1 71 ? 8.824 -11.850 -13.558 1.00 98.12 71 ASN A N 1
ATOM 515 C CA . ASN A 1 71 ? 7.389 -11.834 -13.311 1.00 98.12 71 ASN A CA 1
ATOM 516 C C . ASN A 1 71 ? 7.127 -12.660 -12.050 1.00 98.12 71 ASN A C 1
ATOM 518 O O . ASN A 1 71 ? 7.236 -13.889 -12.071 1.00 98.12 71 ASN A O 1
ATOM 522 N N . LEU A 1 72 ? 6.876 -11.964 -10.950 1.00 98.44 72 LEU A N 1
ATOM 523 C CA . LEU A 1 72 ? 6.670 -12.524 -9.628 1.00 98.44 72 LEU A CA 1
ATOM 524 C C . LEU A 1 72 ? 5.219 -12.323 -9.209 1.00 98.44 72 LEU A C 1
ATOM 526 O O . LEU A 1 72 ? 4.628 -11.272 -9.447 1.00 98.44 72 LEU A O 1
ATOM 530 N N . SER A 1 73 ? 4.676 -13.320 -8.522 1.00 98.25 73 SER A N 1
ATOM 531 C CA . SER A 1 73 ? 3.355 -13.251 -7.910 1.00 98.25 73 SER A CA 1
ATOM 532 C C . SER A 1 73 ? 3.372 -13.961 -6.564 1.00 98.25 73 SER A C 1
ATOM 534 O O . SER A 1 73 ? 3.951 -15.046 -6.455 1.00 98.25 73 SER A O 1
ATOM 536 N N . ALA A 1 74 ? 2.702 -13.393 -5.569 1.00 98.00 74 ALA A N 1
ATOM 537 C CA . ALA A 1 74 ? 2.424 -14.053 -4.302 1.00 98.00 74 ALA A CA 1
ATOM 538 C C . ALA A 1 74 ? 0.951 -13.863 -3.940 1.00 98.00 74 ALA A C 1
ATOM 540 O O . ALA A 1 74 ? 0.355 -12.841 -4.263 1.00 98.00 74 ALA A O 1
ATOM 541 N N . SER A 1 75 ? 0.389 -14.864 -3.272 1.00 97.44 75 SER A N 1
ATOM 542 C CA . SER A 1 75 ? -0.994 -14.864 -2.813 1.00 97.44 75 SER A CA 1
ATOM 543 C C . SER A 1 75 ? -1.040 -15.361 -1.376 1.00 97.44 75 SER A C 1
ATOM 545 O O . SER A 1 75 ? -0.278 -16.261 -1.000 1.00 97.44 75 SER A O 1
ATOM 547 N N . LEU A 1 76 ? -1.917 -14.777 -0.573 1.00 97.00 76 LEU A N 1
ATOM 548 C CA . LEU A 1 76 ? -2.197 -15.197 0.789 1.00 97.00 76 LEU A CA 1
ATOM 549 C C . LEU A 1 76 ? -3.711 -15.271 0.967 1.00 97.00 76 LEU A C 1
ATOM 551 O O . LEU A 1 76 ? -4.402 -14.309 0.678 1.00 97.00 76 LEU A O 1
ATOM 555 N N . ALA A 1 77 ? -4.219 -16.402 1.455 1.00 94.62 77 ALA A N 1
ATOM 556 C CA . ALA A 1 77 ? -5.662 -16.633 1.565 1.00 94.62 77 ALA A CA 1
ATOM 557 C C . ALA A 1 77 ? -6.375 -15.713 2.566 1.00 94.62 77 ALA A C 1
ATOM 559 O O . ALA A 1 77 ? -7.580 -15.547 2.457 1.00 94.62 77 ALA A O 1
ATOM 560 N N . SER A 1 78 ? -5.648 -15.212 3.564 1.00 93.56 78 SER A N 1
ATOM 561 C CA . SER A 1 78 ? -6.106 -14.212 4.524 1.00 93.56 78 SER A CA 1
ATOM 562 C C . SER A 1 78 ? -4.945 -13.750 5.400 1.00 93.56 78 SER A C 1
ATOM 564 O O . SER A 1 78 ? -3.960 -14.466 5.618 1.00 93.56 78 SER A O 1
ATOM 566 N N . ALA A 1 79 ? -5.075 -12.548 5.934 1.00 91.56 79 ALA A N 1
ATOM 567 C CA . ALA A 1 79 ? -4.183 -11.930 6.895 1.00 91.56 79 ALA A CA 1
ATOM 568 C C . ALA A 1 79 ? -5.022 -11.209 7.954 1.00 91.56 79 ALA A C 1
ATOM 570 O O . ALA A 1 79 ? -5.847 -10.356 7.631 1.00 91.56 79 ALA A O 1
ATOM 571 N N . SER A 1 80 ? -4.789 -11.550 9.220 1.00 92.56 80 SER A N 1
ATOM 572 C CA . SER A 1 80 ? -5.518 -10.969 10.341 1.00 92.56 80 SER A CA 1
ATOM 573 C C . SER A 1 80 ? -4.568 -10.598 11.471 1.00 92.56 80 SER A C 1
ATOM 575 O O . SER A 1 80 ? -3.709 -11.403 11.843 1.00 92.56 80 SER A O 1
ATOM 577 N N . VAL A 1 81 ? -4.772 -9.437 12.078 1.00 90.62 81 VAL A N 1
ATOM 578 C CA . VAL A 1 81 ? -4.171 -9.048 13.352 1.00 90.62 81 VAL A CA 1
ATOM 579 C C . VAL A 1 81 ? -5.267 -8.550 14.277 1.00 90.62 81 VAL A C 1
ATOM 581 O O . VAL A 1 81 ? -6.144 -7.796 13.875 1.00 90.62 81 VAL A O 1
ATOM 584 N N . SER A 1 82 ? -5.231 -9.001 15.525 1.00 88.38 82 SER A N 1
ATOM 585 C CA . SER A 1 82 ? -6.133 -8.554 16.582 1.00 88.38 82 SER A CA 1
ATOM 586 C C . SER A 1 82 ? -5.307 -8.396 17.845 1.00 88.38 82 SER A C 1
ATOM 588 O O . SER A 1 82 ? -5.007 -9.384 18.522 1.00 88.38 82 SER A O 1
ATOM 590 N N . ALA A 1 83 ? -4.921 -7.164 18.160 1.00 80.56 83 ALA A N 1
ATOM 591 C CA . ALA A 1 83 ? -4.120 -6.883 19.340 1.00 80.56 83 ALA A CA 1
ATOM 592 C C . ALA A 1 83 ? -5.007 -6.316 20.444 1.00 80.56 83 ALA A C 1
ATOM 594 O O . ALA A 1 83 ? -5.301 -5.125 20.472 1.00 80.56 83 ALA A O 1
ATOM 595 N N . GLY A 1 84 ? -5.422 -7.194 21.359 1.00 77.69 84 GLY A N 1
ATOM 596 C CA . GLY A 1 84 ? -6.207 -6.843 22.536 1.00 77.69 84 GLY A CA 1
ATOM 597 C C . GLY A 1 84 ? -5.452 -7.109 23.839 1.00 77.69 84 GLY A C 1
ATOM 598 O O . GLY A 1 84 ? -4.758 -8.117 23.966 1.00 77.69 84 GLY A O 1
ATOM 599 N N . SER A 1 85 ? -5.627 -6.245 24.835 1.00 73.31 85 SER A N 1
ATOM 600 C CA . SER A 1 85 ? -5.179 -6.456 26.212 1.00 73.31 85 SER A CA 1
ATOM 601 C C . SER A 1 85 ? -6.334 -6.257 27.184 1.00 73.31 85 SER A C 1
ATOM 603 O O . SER A 1 85 ? -7.165 -5.364 27.019 1.00 73.31 85 SER A O 1
ATOM 605 N N . LEU A 1 86 ? -6.387 -7.097 28.216 1.00 72.69 86 LEU A N 1
ATOM 606 C CA . LEU A 1 86 ? -7.318 -6.935 29.323 1.00 72.69 86 LEU A CA 1
ATOM 607 C C . LEU A 1 86 ? -6.567 -6.299 30.488 1.00 72.69 86 LEU A C 1
ATOM 609 O O . LEU A 1 86 ? -5.605 -6.873 30.996 1.00 72.69 86 LEU A O 1
ATOM 613 N N . THR A 1 87 ? -7.039 -5.146 30.950 1.00 68.69 87 THR A N 1
ATOM 614 C CA . THR A 1 87 ? -6.537 -4.500 32.166 1.00 68.69 87 THR A CA 1
ATOM 615 C C . THR A 1 87 ? -7.671 -4.305 33.159 1.00 68.69 87 THR A C 1
ATOM 617 O O . THR A 1 87 ? -8.817 -4.074 32.784 1.00 68.69 87 THR A O 1
ATOM 620 N N . THR A 1 88 ? -7.389 -4.440 34.450 1.00 66.12 88 THR A N 1
ATOM 621 C CA . THR A 1 88 ? -8.394 -4.234 35.496 1.00 66.12 88 THR A CA 1
ATOM 622 C C . THR A 1 88 ? -8.189 -2.884 36.159 1.00 66.12 88 THR A C 1
ATOM 624 O O . THR A 1 88 ? -7.176 -2.686 36.829 1.00 66.12 88 THR A O 1
ATOM 627 N N . LEU A 1 89 ? -9.171 -1.991 36.047 1.00 65.69 89 LEU A N 1
ATOM 628 C CA . LEU A 1 89 ? -9.177 -0.693 36.722 1.00 65.69 89 LEU A CA 1
ATOM 629 C C . LEU A 1 89 ? -10.379 -0.622 37.670 1.00 65.69 89 LEU A C 1
ATOM 631 O O . LEU A 1 89 ? -11.518 -0.857 37.271 1.00 65.69 89 LEU A O 1
ATOM 635 N N . GLY A 1 90 ? -10.137 -0.339 38.953 1.00 64.81 90 GLY A N 1
ATOM 636 C CA . GLY A 1 90 ? -11.210 -0.122 39.935 1.00 64.81 90 GLY A CA 1
ATOM 637 C C . GLY A 1 90 ? -12.143 -1.319 40.191 1.00 64.81 90 GLY A C 1
ATOM 638 O O . GLY A 1 90 ? -13.266 -1.121 40.642 1.00 64.81 90 GLY A O 1
ATOM 639 N N . GLY A 1 91 ? -11.710 -2.554 39.904 1.00 66.06 91 GLY A N 1
ATOM 640 C CA . GLY A 1 91 ? -12.528 -3.770 40.047 1.00 66.06 91 GLY A CA 1
ATOM 641 C C . GLY A 1 91 ? -13.376 -4.123 38.817 1.00 66.06 91 GLY A C 1
ATOM 642 O O . GLY A 1 91 ? -14.018 -5.172 38.811 1.00 66.06 91 GLY A O 1
ATOM 643 N N . GLY A 1 92 ? -13.350 -3.290 37.772 1.00 65.06 92 GLY A N 1
ATOM 644 C CA . GLY A 1 92 ? -13.858 -3.611 36.439 1.00 65.06 92 GLY A CA 1
ATOM 645 C C . GLY A 1 92 ? -12.750 -4.148 35.534 1.00 65.06 92 GLY A C 1
ATOM 646 O O . GLY A 1 92 ? -11.574 -3.855 35.740 1.00 65.06 92 GLY A O 1
ATOM 647 N N . THR A 1 93 ? -13.122 -4.943 34.531 1.00 65.38 93 THR A N 1
ATOM 648 C CA . THR A 1 93 ? -12.217 -5.345 33.443 1.00 65.38 93 THR A CA 1
ATOM 649 C C . THR A 1 93 ? -12.436 -4.405 32.261 1.00 65.38 93 THR A C 1
ATOM 651 O O . THR A 1 93 ? -13.572 -4.224 31.826 1.00 65.38 93 THR A O 1
ATOM 654 N N . ILE A 1 94 ? -11.359 -3.800 31.773 1.00 68.38 94 ILE A N 1
ATOM 655 C CA . ILE A 1 94 ? -11.296 -2.957 30.581 1.00 68.38 94 ILE A CA 1
ATOM 656 C C . ILE A 1 94 ? -10.601 -3.772 29.496 1.00 68.38 94 ILE A C 1
ATOM 658 O O . ILE A 1 94 ? -9.528 -4.331 29.732 1.00 68.38 94 ILE A O 1
ATOM 662 N N . VAL A 1 95 ? -11.211 -3.840 28.316 1.00 70.94 95 VAL A N 1
ATOM 663 C CA . VAL A 1 95 ? -10.573 -4.405 27.128 1.00 70.94 95 VAL A CA 1
ATOM 664 C C . VAL A 1 95 ? -10.069 -3.248 26.280 1.00 70.94 95 VAL A C 1
ATOM 666 O O . VAL A 1 95 ? -10.847 -2.365 25.922 1.00 70.94 95 VAL A O 1
ATOM 669 N N . VAL A 1 96 ? -8.775 -3.258 25.985 1.00 70.50 96 VAL A N 1
ATOM 670 C CA . VAL A 1 96 ? -8.099 -2.301 25.107 1.00 70.50 96 VAL A CA 1
ATOM 671 C C . VAL A 1 96 ? -7.736 -3.029 23.821 1.00 70.50 96 VAL A C 1
ATOM 673 O O . VAL A 1 96 ? -7.100 -4.076 23.910 1.00 70.50 96 VAL A O 1
ATOM 676 N N . ASN A 1 97 ? -8.125 -2.519 22.653 1.00 74.38 97 ASN A N 1
ATOM 677 C CA . ASN A 1 97 ? -7.782 -3.113 21.357 1.00 74.38 97 ASN A CA 1
ATOM 678 C C . ASN A 1 97 ? -7.091 -2.070 20.467 1.00 74.38 97 ASN A C 1
ATOM 680 O O . ASN A 1 97 ? -7.679 -1.041 20.153 1.00 74.38 97 ASN A O 1
ATOM 684 N N . ALA A 1 98 ? -5.830 -2.317 20.101 1.00 73.62 98 ALA A N 1
ATOM 685 C CA . ALA A 1 98 ? -5.053 -1.388 19.274 1.00 73.62 98 ALA A CA 1
ATOM 686 C C . ALA A 1 98 ? -5.586 -1.330 17.849 1.00 73.62 98 ALA A C 1
ATOM 688 O O . ALA A 1 98 ? -5.857 -0.251 17.334 1.00 73.62 98 ALA A O 1
ATOM 689 N N . ALA A 1 99 ? -5.793 -2.497 17.253 1.00 80.75 99 ALA A N 1
ATOM 690 C CA . ALA A 1 99 ? -6.472 -2.646 15.986 1.00 80.75 99 ALA A CA 1
ATOM 691 C C . ALA A 1 99 ? -6.902 -4.102 15.818 1.00 80.75 99 ALA A C 1
ATOM 693 O O . ALA A 1 99 ? -6.219 -5.047 16.234 1.00 80.75 99 ALA A O 1
ATOM 694 N N . THR A 1 100 ? -8.028 -4.271 15.147 1.00 85.31 100 THR A N 1
ATOM 695 C CA . THR A 1 100 ? -8.409 -5.498 14.475 1.00 85.31 100 THR A CA 1
ATOM 696 C C . THR A 1 100 ? -8.427 -5.208 12.988 1.00 85.31 100 THR A C 1
ATOM 698 O O . THR A 1 100 ? -9.229 -4.411 12.516 1.00 85.31 100 THR A O 1
ATOM 701 N N . VAL A 1 101 ? -7.510 -5.827 12.256 1.00 85.00 101 VAL A N 1
ATOM 702 C CA . VAL A 1 101 ? -7.498 -5.786 10.797 1.00 85.00 101 VAL A CA 1
ATOM 703 C C . VAL A 1 101 ? -7.621 -7.213 10.323 1.00 85.00 101 VAL A C 1
ATOM 705 O O . VAL A 1 101 ? -6.821 -8.055 10.725 1.00 85.00 101 VAL A O 1
ATOM 708 N N . ASP A 1 102 ? -8.628 -7.487 9.511 1.00 92.25 102 ASP A N 1
ATOM 709 C CA . ASP A 1 102 ? -8.894 -8.814 8.980 1.00 92.25 102 ASP A CA 1
ATOM 710 C C . ASP A 1 102 ? -9.179 -8.729 7.487 1.00 92.25 102 ASP A C 1
ATOM 712 O O . ASP A 1 102 ? -9.808 -7.791 7.003 1.00 92.25 102 ASP A O 1
ATOM 716 N N . THR A 1 103 ? -8.700 -9.727 6.767 1.00 90.81 103 THR A N 1
ATOM 717 C CA . THR A 1 103 ? -9.024 -9.966 5.365 1.00 90.81 103 THR A CA 1
ATOM 718 C C . THR A 1 103 ? -9.612 -11.359 5.332 1.00 90.81 103 THR A C 1
ATOM 720 O O . THR A 1 103 ? -8.951 -12.337 5.672 1.00 90.81 103 THR A O 1
ATOM 723 N N . SER A 1 104 ? -10.892 -11.459 5.001 1.00 89.25 104 SER A N 1
ATOM 724 C CA . SER A 1 104 ? -11.586 -12.753 5.043 1.00 89.25 104 SER A CA 1
ATOM 725 C C . SER A 1 104 ? -11.417 -13.570 3.758 1.00 89.25 104 SER A C 1
ATOM 727 O O . SER A 1 104 ? -11.994 -14.652 3.640 1.00 89.25 104 SER A O 1
ATOM 729 N N . ASP A 1 105 ? -10.609 -13.065 2.823 1.00 92.44 105 ASP A N 1
ATOM 730 C CA . ASP A 1 105 ? -10.318 -13.683 1.534 1.00 92.44 105 ASP A CA 1
ATOM 731 C C . ASP A 1 105 ? -8.917 -13.287 1.029 1.00 92.44 105 ASP A C 1
ATOM 733 O O . ASP A 1 105 ? -8.074 -12.798 1.790 1.00 92.44 105 ASP A O 1
ATOM 737 N N . THR A 1 106 ? -8.642 -13.540 -0.248 1.00 93.81 106 THR A N 1
ATOM 738 C CA . THR A 1 106 ? -7.301 -13.466 -0.822 1.00 93.81 106 THR A CA 1
ATOM 739 C C . THR A 1 106 ? -6.691 -12.063 -0.864 1.00 93.81 106 THR A C 1
ATOM 741 O O . THR A 1 106 ? -7.322 -11.077 -1.247 1.00 93.81 106 THR A O 1
ATOM 744 N N . LEU A 1 107 ? -5.396 -12.005 -0.552 1.00 97.12 107 LEU A N 1
ATOM 745 C CA . LEU A 1 107 ? -4.496 -10.916 -0.901 1.00 97.12 107 LEU A CA 1
ATOM 746 C C . LEU A 1 107 ? -3.593 -11.399 -2.034 1.00 97.12 107 LEU A C 1
ATOM 748 O O . LEU A 1 107 ? -2.850 -12.364 -1.846 1.00 97.12 107 LEU A O 1
ATOM 752 N N . ASP A 1 108 ? -3.600 -10.700 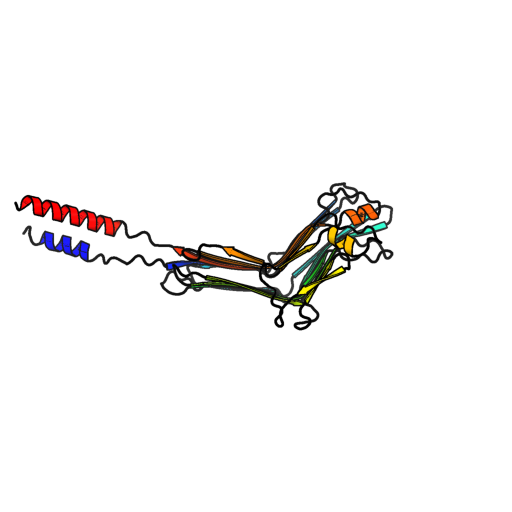-3.161 1.00 98.19 108 ASP A N 1
ATOM 753 C CA . ASP A 1 108 ? -2.800 -11.033 -4.338 1.00 98.19 108 ASP A CA 1
ATOM 754 C C . ASP A 1 108 ? -1.876 -9.877 -4.701 1.00 98.19 108 ASP A C 1
ATOM 756 O O . ASP A 1 108 ? -2.294 -8.723 -4.783 1.00 98.19 108 ASP A O 1
ATOM 760 N N . VAL A 1 109 ? -0.605 -10.182 -4.948 1.00 98.50 109 VAL A N 1
ATOM 761 C CA . VAL A 1 109 ? 0.395 -9.187 -5.345 1.00 98.50 109 VAL A CA 1
ATOM 762 C C . VAL A 1 109 ? 1.194 -9.677 -6.540 1.00 98.50 109 VAL A C 1
ATOM 764 O O . VAL A 1 109 ? 1.572 -10.851 -6.606 1.00 98.50 109 VAL A O 1
ATOM 767 N N . THR A 1 110 ? 1.477 -8.780 -7.482 1.00 98.50 110 THR A N 1
ATOM 768 C CA . THR A 1 110 ? 2.333 -9.059 -8.638 1.00 98.50 110 THR A CA 1
ATOM 769 C C . THR A 1 110 ? 3.368 -7.959 -8.835 1.00 98.50 110 THR A C 1
ATOM 771 O O . THR A 1 110 ? 3.122 -6.795 -8.530 1.00 98.50 110 THR A O 1
ATOM 774 N N . ALA A 1 111 ? 4.542 -8.343 -9.329 1.00 98.56 111 ALA A N 1
ATOM 775 C CA . ALA A 1 111 ? 5.604 -7.432 -9.734 1.00 98.56 111 ALA A CA 1
ATOM 776 C C . ALA A 1 111 ? 6.291 -7.999 -10.978 1.00 98.56 111 ALA A C 1
ATOM 778 O O . ALA A 1 111 ? 6.693 -9.164 -10.999 1.00 98.56 111 ALA A O 1
ATOM 779 N N . SER A 1 112 ? 6.446 -7.195 -12.025 1.00 98.38 112 SER A N 1
ATOM 780 C CA . SER A 1 112 ? 7.086 -7.631 -13.264 1.00 98.38 112 SER A CA 1
ATOM 781 C C . SER A 1 112 ? 7.880 -6.520 -13.939 1.00 98.38 112 SER A C 1
ATOM 783 O O . SER A 1 112 ? 7.641 -5.334 -13.726 1.00 98.38 112 SER A O 1
ATOM 785 N N . SER A 1 113 ? 8.850 -6.916 -14.759 1.00 97.94 113 SER A N 1
ATOM 786 C CA . SER A 1 113 ? 9.642 -6.009 -15.585 1.00 97.94 113 SER A CA 1
ATOM 787 C C . SER A 1 113 ? 10.126 -6.725 -16.836 1.00 97.94 113 SER A C 1
ATOM 789 O O . SER A 1 113 ? 10.519 -7.894 -16.779 1.00 97.94 113 SER A O 1
ATOM 791 N N . ASN A 1 114 ? 10.142 -6.022 -17.970 1.00 96.12 114 ASN A N 1
ATOM 792 C CA . ASN A 1 114 ? 10.749 -6.514 -19.209 1.00 96.12 114 ASN A CA 1
ATOM 793 C C . ASN A 1 114 ? 12.147 -5.930 -19.480 1.00 96.12 114 ASN A C 1
ATOM 795 O O . ASN A 1 114 ? 12.677 -6.117 -20.579 1.00 96.12 114 ASN A O 1
ATOM 799 N N . VAL A 1 115 ? 12.718 -5.182 -18.530 1.00 94.25 115 VAL A N 1
ATOM 800 C CA . VAL A 1 115 ? 14.036 -4.564 -18.694 1.00 94.25 115 VAL A CA 1
ATOM 801 C C . VAL A 1 115 ? 15.086 -5.658 -18.872 1.00 94.25 115 VAL A C 1
ATOM 803 O O . VAL A 1 115 ? 15.299 -6.488 -17.996 1.00 94.25 115 VAL A O 1
ATOM 806 N N . ASP A 1 116 ? 15.739 -5.642 -20.031 1.00 89.94 116 ASP A N 1
ATOM 807 C CA . ASP A 1 116 ? 16.772 -6.597 -20.448 1.00 89.94 116 ASP A CA 1
ATOM 808 C C . ASP A 1 116 ? 18.087 -5.900 -20.857 1.00 89.94 116 ASP A C 1
ATOM 810 O O . ASP A 1 116 ? 19.010 -6.530 -21.376 1.00 89.94 116 ASP A O 1
ATOM 814 N N . GLY A 1 117 ? 18.159 -4.574 -20.675 1.00 83.25 117 GLY A N 1
ATOM 815 C CA . GLY A 1 117 ? 19.269 -3.731 -21.124 1.00 83.25 117 GLY A CA 1
ATOM 816 C C . GLY A 1 117 ? 19.397 -3.593 -22.646 1.00 83.25 117 GLY A C 1
ATOM 817 O O . GLY A 1 117 ? 20.370 -3.007 -23.118 1.00 83.25 117 GLY A O 1
ATOM 818 N N . LEU A 1 118 ? 18.455 -4.127 -23.432 1.00 84.88 118 LEU A N 1
ATOM 819 C CA . LEU A 1 118 ? 18.399 -3.910 -24.876 1.00 84.88 118 LEU A CA 1
ATOM 820 C C . LEU A 1 118 ? 17.615 -2.623 -25.194 1.00 84.88 118 LEU A C 1
ATOM 822 O O . LEU A 1 118 ? 16.830 -2.151 -24.363 1.00 84.88 118 LEU A O 1
ATOM 826 N N . PRO A 1 119 ? 17.729 -2.082 -26.416 1.00 80.81 119 PRO A N 1
ATOM 827 C CA . PRO A 1 119 ? 16.947 -0.921 -26.816 1.00 80.81 119 PRO A CA 1
ATOM 828 C C . PRO A 1 119 ? 15.466 -1.252 -27.026 1.00 80.81 119 PRO A C 1
ATOM 830 O O . PRO A 1 119 ? 15.130 -2.295 -27.591 1.00 80.81 119 PRO A O 1
ATOM 833 N N . GLY A 1 120 ? 14.582 -0.319 -26.680 1.00 84.50 120 GLY A N 1
ATOM 834 C CA . GLY A 1 120 ? 13.137 -0.457 -26.865 1.00 84.50 120 GLY A CA 1
ATOM 835 C C . GLY A 1 120 ? 12.358 0.064 -25.665 1.00 84.50 120 GLY A C 1
ATOM 836 O O . GLY A 1 120 ? 12.937 0.387 -24.635 1.00 84.50 120 GLY A O 1
ATOM 837 N N . SER A 1 121 ? 11.033 0.136 -25.804 1.00 88.50 121 SER A N 1
ATOM 838 C CA . SER A 1 121 ? 10.177 0.506 -24.678 1.00 88.50 121 SER A CA 1
ATOM 839 C C . SER A 1 121 ? 10.266 -0.564 -23.594 1.00 88.50 121 SER A C 1
ATOM 841 O O . SER A 1 121 ? 10.060 -1.754 -23.862 1.00 88.50 121 SER A O 1
ATOM 843 N N . ARG A 1 122 ? 10.592 -0.121 -22.382 1.00 95.31 122 ARG A N 1
ATOM 844 C CA . ARG A 1 122 ? 10.603 -0.943 -21.182 1.00 95.31 122 ARG A CA 1
ATOM 845 C C . ARG A 1 122 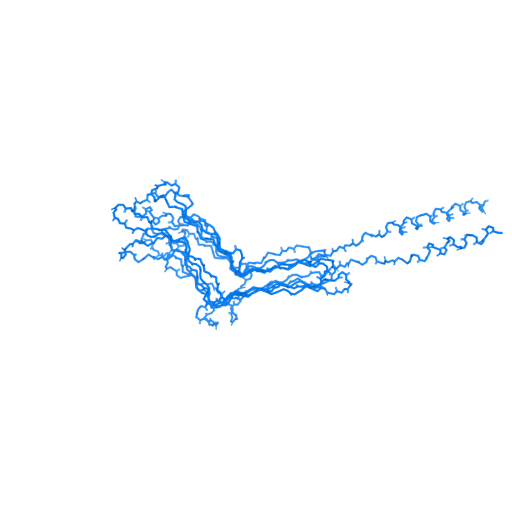? 9.422 -0.647 -20.292 1.00 95.31 122 ARG A C 1
ATOM 847 O O . ARG A 1 122 ? 8.846 0.434 -20.389 1.00 95.31 122 ARG A O 1
ATOM 854 N N . ASN A 1 123 ? 9.073 -1.621 -19.466 1.00 96.44 123 ASN A N 1
ATOM 855 C CA . ASN A 1 123 ? 8.070 -1.491 -18.430 1.00 96.44 123 ASN A CA 1
ATOM 856 C C . ASN A 1 123 ? 8.547 -2.097 -17.108 1.00 96.44 123 ASN A C 1
ATOM 858 O O . ASN A 1 123 ? 9.327 -3.052 -17.085 1.00 96.44 123 ASN A O 1
ATOM 862 N N . ALA A 1 124 ? 8.051 -1.514 -16.027 1.00 98.06 124 ALA A N 1
ATOM 863 C CA . ALA A 1 124 ? 7.977 -2.095 -14.702 1.00 98.06 124 ALA A CA 1
ATOM 864 C C . ALA A 1 124 ? 6.527 -1.937 -14.229 1.00 98.06 124 ALA A C 1
ATOM 866 O O . ALA A 1 124 ? 5.944 -0.858 -14.356 1.00 98.06 124 ALA A O 1
ATOM 867 N N . ASP A 1 125 ? 5.951 -3.020 -13.731 1.00 98.44 125 ASP A N 1
ATOM 868 C CA . ASP A 1 125 ? 4.542 -3.129 -13.370 1.00 98.44 125 ASP A CA 1
ATOM 869 C C . ASP A 1 125 ? 4.431 -3.753 -11.984 1.00 98.44 125 ASP A C 1
ATOM 871 O O . ASP A 1 125 ? 5.076 -4.767 -11.711 1.00 98.44 125 ASP A O 1
ATOM 875 N N . ALA A 1 126 ? 3.587 -3.186 -11.132 1.00 98.69 126 ALA A N 1
ATOM 876 C CA . ALA A 1 126 ? 3.238 -3.762 -9.845 1.00 98.69 126 ALA A CA 1
ATOM 877 C C . ALA A 1 126 ? 1.745 -3.601 -9.574 1.00 98.69 126 ALA A C 1
ATOM 879 O O . ALA A 1 126 ? 1.168 -2.547 -9.854 1.00 98.69 126 ALA A O 1
ATOM 880 N N . THR A 1 127 ? 1.134 -4.645 -9.021 1.00 98.56 127 THR A N 1
ATOM 881 C CA . THR A 1 127 ? -0.270 -4.627 -8.608 1.00 98.56 127 THR A CA 1
ATOM 882 C C . THR A 1 127 ? -0.427 -5.256 -7.234 1.00 98.56 127 THR A C 1
ATOM 884 O O . THR A 1 127 ? 0.208 -6.272 -6.941 1.00 98.56 127 THR A O 1
ATOM 887 N N . ALA A 1 128 ? -1.340 -4.725 -6.432 1.00 98.56 128 ALA A N 1
ATOM 888 C CA . ALA A 1 128 ? -1.772 -5.329 -5.182 1.00 98.56 128 ALA A CA 1
ATOM 889 C C . ALA A 1 128 ? -3.300 -5.333 -5.119 1.00 98.56 128 ALA A C 1
ATOM 891 O O . ALA A 1 128 ? -3.935 -4.350 -5.492 1.00 98.56 128 ALA A O 1
ATOM 892 N N . SER A 1 129 ? -3.875 -6.439 -4.657 1.00 97.88 129 SER A N 1
ATOM 893 C CA . SER A 1 129 ? -5.308 -6.636 -4.458 1.00 97.88 129 SER A CA 1
ATOM 894 C C . SER A 1 129 ? -5.546 -7.207 -3.068 1.00 97.88 129 SER A C 1
ATOM 896 O O . SER A 1 129 ? -4.844 -8.127 -2.647 1.00 97.88 129 SER A O 1
ATOM 898 N N . VAL A 1 130 ? -6.522 -6.657 -2.359 1.00 97.38 130 VAL A N 1
ATOM 899 C CA . VAL A 1 130 ? -6.973 -7.122 -1.049 1.00 97.38 130 VAL A CA 1
ATOM 900 C C . VAL A 1 130 ? -8.485 -7.260 -1.096 1.00 97.38 130 VAL A C 1
ATOM 902 O O . VAL A 1 130 ? -9.190 -6.286 -1.368 1.00 97.38 130 VAL A O 1
ATOM 905 N N . GLU A 1 131 ? -8.977 -8.464 -0.827 1.00 95.44 131 GLU A N 1
ATOM 906 C CA . GLU A 1 131 ? -10.406 -8.756 -0.787 1.00 95.44 131 GLU A CA 1
ATOM 907 C C . GLU A 1 131 ? -10.933 -8.838 0.649 1.00 95.44 131 GLU A C 1
ATOM 909 O O . GLU A 1 131 ? -10.261 -9.320 1.564 1.00 95.44 131 GLU A O 1
ATOM 914 N N . ASN A 1 132 ? -12.169 -8.366 0.826 1.00 93.81 132 ASN A N 1
ATOM 915 C CA . ASN A 1 132 ? -12.938 -8.422 2.068 1.00 93.81 132 ASN A CA 1
ATOM 916 C C . ASN A 1 132 ? -12.156 -7.937 3.302 1.00 93.81 132 ASN A C 1
ATOM 918 O O . ASN A 1 132 ? -12.026 -8.664 4.295 1.00 93.81 132 ASN A O 1
ATOM 922 N N . LEU A 1 133 ? -11.630 -6.712 3.211 1.00 94.56 133 LEU A N 1
ATOM 923 C CA . LEU A 1 133 ? -10.936 -6.029 4.295 1.00 94.56 133 LEU A CA 1
ATOM 924 C C . LEU A 1 133 ? -11.937 -5.451 5.298 1.00 94.56 133 LEU A C 1
ATOM 926 O O . LEU A 1 133 ? -12.836 -4.704 4.919 1.00 94.56 133 LEU A O 1
ATOM 930 N N . SER A 1 134 ? -11.683 -5.703 6.576 1.00 93.44 134 SER A N 1
ATOM 931 C CA . SER A 1 134 ? -12.305 -5.033 7.716 1.00 93.44 134 SER A CA 1
ATOM 932 C C . SER A 1 134 ? -11.204 -4.427 8.583 1.00 93.44 134 SER A C 1
ATOM 934 O O . SER A 1 134 ? -10.329 -5.145 9.070 1.00 93.44 134 SER A O 1
ATOM 936 N N . ILE A 1 135 ? -11.255 -3.116 8.811 1.00 91.25 135 ILE A N 1
ATOM 937 C CA . ILE A 1 135 ? -10.427 -2.411 9.795 1.00 91.25 135 ILE A CA 1
ATOM 938 C C . ILE A 1 135 ? -11.341 -1.924 10.914 1.00 91.25 135 ILE A C 1
ATOM 940 O O . ILE A 1 135 ? -12.274 -1.166 10.669 1.00 91.25 135 ILE A O 1
ATOM 944 N N . ASP A 1 136 ? -11.018 -2.293 12.147 1.00 89.19 136 ASP A N 1
ATOM 945 C CA . ASP A 1 136 ? -11.635 -1.767 13.357 1.00 89.19 136 ASP A CA 1
ATOM 946 C C . ASP A 1 136 ? -10.555 -1.368 14.369 1.00 89.19 136 ASP A C 1
ATOM 948 O O . ASP A 1 136 ? -9.833 -2.199 14.921 1.00 89.19 136 ASP A O 1
ATOM 952 N N . VAL A 1 137 ? -10.445 -0.069 14.619 1.00 83.12 137 VAL A N 1
ATOM 953 C CA . VAL A 1 137 ? -9.625 0.506 15.681 1.00 83.12 137 VAL A CA 1
ATOM 954 C C . VAL A 1 137 ? -10.566 0.927 16.800 1.00 83.12 137 VAL A C 1
ATOM 956 O O . VAL A 1 137 ? -11.179 2.002 16.771 1.00 83.12 137 VAL A O 1
ATOM 959 N N . ASN A 1 138 ? -10.666 0.063 17.808 1.00 76.94 138 ASN A N 1
ATOM 960 C CA . ASN A 1 138 ? -11.482 0.292 18.990 1.00 76.94 138 ASN A CA 1
ATOM 961 C C . ASN A 1 138 ? -10.619 0.266 20.257 1.00 76.94 138 ASN A C 1
ATOM 963 O O . ASN A 1 138 ? -10.487 -0.776 20.901 1.00 76.94 138 ASN A O 1
ATOM 967 N N . PRO A 1 139 ? -10.059 1.410 20.672 1.00 60.06 139 PRO A N 1
ATOM 968 C CA . PRO A 1 139 ? -9.139 1.428 21.791 1.00 60.06 139 PRO A CA 1
ATOM 969 C C . PRO A 1 139 ? -9.746 0.990 23.121 1.00 60.06 139 PRO A C 1
ATOM 971 O O . PRO A 1 139 ? -8.978 0.653 24.018 1.00 60.06 139 PRO A O 1
ATOM 974 N N . VAL A 1 140 ? -11.074 1.009 23.301 1.00 62.03 140 VAL A N 1
ATOM 975 C CA . VAL A 1 140 ? -11.689 0.659 24.588 1.00 62.03 140 VAL A CA 1
ATOM 976 C C . VAL A 1 140 ? -13.093 0.111 24.419 1.00 62.03 140 VAL A C 1
ATOM 978 O O . VAL A 1 140 ? -13.985 0.815 23.962 1.00 62.03 140 VAL A O 1
ATOM 981 N N . SER A 1 141 ? -13.343 -1.073 24.971 1.00 58.62 141 SER A N 1
ATOM 982 C CA . SER A 1 141 ? -14.694 -1.459 25.384 1.00 58.62 141 SER A CA 1
ATOM 983 C C . SER A 1 141 ? -14.733 -1.629 26.906 1.00 58.62 141 SER A C 1
ATOM 985 O O . SER A 1 141 ? -14.060 -2.479 27.496 1.00 58.62 141 SER A O 1
ATOM 987 N N . VAL A 1 142 ? -15.508 -0.772 27.577 1.00 53.72 142 VAL A N 1
ATOM 988 C CA . VAL A 1 142 ? -15.851 -0.928 28.999 1.00 53.72 142 VAL A CA 1
ATOM 989 C C . VAL A 1 142 ? -17.218 -1.603 29.055 1.00 53.72 142 VAL A C 1
ATOM 991 O O . VAL A 1 142 ? -18.139 -1.164 28.370 1.00 53.72 142 VAL A O 1
ATOM 994 N N . PHE A 1 143 ? -17.354 -2.677 29.839 1.00 48.09 143 PHE A N 1
ATOM 995 C CA . PHE A 1 143 ? -18.572 -3.493 29.967 1.00 48.09 143 PHE A CA 1
ATOM 996 C C . PHE A 1 143 ? -19.899 -2.721 29.753 1.00 48.09 143 PHE A C 1
ATOM 998 O O . PHE A 1 143 ? -20.305 -1.920 30.592 1.00 48.09 143 PHE A O 1
ATOM 1005 N N . SER A 1 144 ? -20.601 -3.057 28.662 1.00 44.47 144 SER A N 1
ATOM 1006 C CA . SER A 1 144 ? -22.064 -3.035 28.439 1.00 44.47 14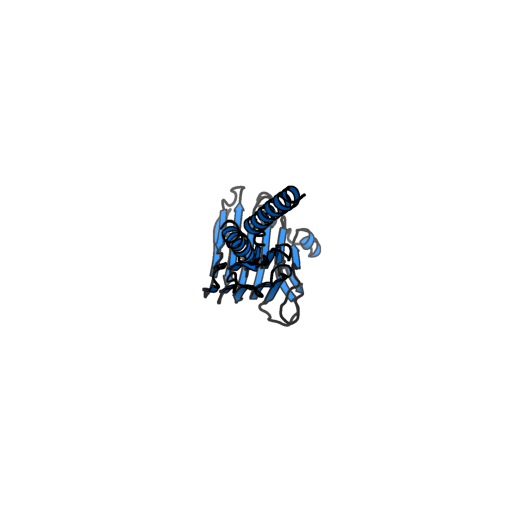4 SER A CA 1
ATOM 1007 C C . SER A 1 144 ? -22.885 -1.743 28.647 1.00 44.47 144 SER A C 1
ATOM 1009 O O . SER A 1 144 ? -24.065 -1.756 28.294 1.00 44.47 144 SER A O 1
ATOM 1011 N N . LEU A 1 145 ? -22.356 -0.659 29.214 1.00 43.44 145 LEU A N 1
ATOM 1012 C CA . LEU A 1 145 ? -23.151 0.540 29.550 1.00 43.44 145 LEU A CA 1
ATOM 1013 C C . LEU A 1 145 ? -22.925 1.729 28.613 1.00 43.44 145 LEU A C 1
ATOM 1015 O O . LEU A 1 145 ? -23.793 2.593 28.517 1.00 43.44 145 LEU A O 1
ATOM 1019 N N . LEU A 1 146 ? -21.808 1.752 27.890 1.00 50.16 146 LEU A N 1
ATOM 1020 C CA . LEU A 1 146 ? -21.523 2.737 26.853 1.00 50.16 146 LEU A CA 1
ATOM 1021 C C . LEU A 1 146 ? -21.259 1.956 25.571 1.00 50.16 146 LEU A C 1
ATOM 1023 O O . LEU A 1 146 ? -20.268 1.232 25.480 1.00 50.16 146 LEU A O 1
ATOM 1027 N N . ASN A 1 147 ? -22.187 2.051 24.616 1.00 47.75 147 ASN A N 1
ATOM 1028 C CA . ASN A 1 147 ? -21.970 1.575 23.255 1.00 47.75 147 ASN A CA 1
ATOM 1029 C C . ASN A 1 147 ? -20.749 2.336 22.727 1.00 47.75 147 ASN A C 1
ATOM 1031 O O . ASN A 1 147 ? -20.828 3.537 22.476 1.00 47.75 147 ASN A O 1
ATOM 1035 N N . THR A 1 148 ? -19.594 1.684 22.748 1.00 55.53 148 THR A N 1
ATOM 1036 C CA . THR A 1 148 ? -18.300 2.322 22.525 1.00 55.53 148 THR A CA 1
ATOM 1037 C C . THR A 1 148 ? -18.143 2.423 21.025 1.00 55.53 148 THR A C 1
ATOM 1039 O O . THR A 1 148 ? -17.958 1.420 20.345 1.00 55.53 148 THR A O 1
ATOM 1042 N N . ALA A 1 149 ? -18.354 3.628 20.503 1.00 60.97 149 ALA A N 1
ATOM 1043 C CA . ALA A 1 149 ? -18.168 3.899 19.094 1.00 60.97 149 ALA A CA 1
ATOM 1044 C C . ALA A 1 149 ? -16.698 3.649 18.730 1.00 60.97 149 ALA A C 1
ATOM 1046 O O . ALA A 1 149 ? -15.803 4.137 19.425 1.00 60.97 149 ALA A O 1
ATOM 1047 N N . ASN A 1 150 ? -16.461 2.888 17.662 1.00 72.81 150 ASN A N 1
ATOM 1048 C CA . ASN A 1 150 ? -15.117 2.631 17.153 1.00 72.81 150 ASN A CA 1
ATOM 1049 C C . ASN A 1 150 ? -14.430 3.966 16.836 1.00 72.81 150 ASN A C 1
ATOM 1051 O O . ASN A 1 150 ? -15.058 4.876 16.285 1.00 72.81 150 ASN A O 1
ATOM 1055 N N . VAL A 1 151 ? -13.149 4.101 17.190 1.00 77.88 151 VAL A N 1
ATOM 1056 C CA . VAL A 1 151 ? -12.385 5.318 16.876 1.00 77.88 151 VAL A CA 1
ATOM 1057 C C . VAL A 1 151 ? -12.216 5.446 15.375 1.00 77.88 151 VAL A C 1
ATOM 1059 O O . VAL A 1 151 ? -12.378 6.537 14.841 1.00 77.88 151 VAL A O 1
ATOM 1062 N N . PHE A 1 152 ? -11.960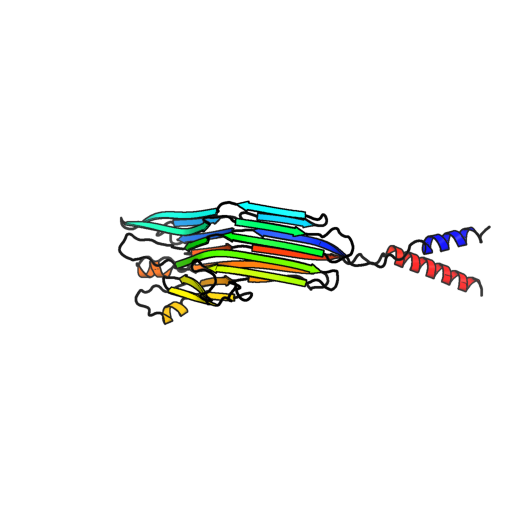 4.335 14.696 1.00 85.06 152 PHE A N 1
ATOM 1063 C CA . PHE A 1 152 ? -11.947 4.269 13.247 1.00 85.06 152 PHE A CA 1
ATOM 1064 C C . PHE A 1 152 ? -12.434 2.897 12.805 1.00 85.06 152 PHE A C 1
ATOM 1066 O O . PHE A 1 152 ? -12.028 1.884 13.366 1.00 85.06 152 PHE A O 1
ATOM 1073 N N . SER A 1 153 ? -13.298 2.865 11.801 1.00 89.06 153 SER A N 1
ATOM 1074 C CA . SER A 1 153 ? -13.756 1.631 11.177 1.00 89.06 153 SER A CA 1
ATOM 1075 C C . SER A 1 153 ? -13.992 1.832 9.689 1.00 89.06 153 SER A C 1
ATOM 1077 O O . SER A 1 153 ? -14.461 2.894 9.264 1.00 89.06 153 SER A O 1
ATOM 1079 N N . PHE A 1 154 ? -13.633 0.818 8.911 1.00 91.69 154 PHE A N 1
ATOM 1080 C CA . PHE A 1 154 ? -13.756 0.809 7.463 1.00 91.69 154 PHE A CA 1
ATOM 1081 C C . PHE A 1 154 ? -13.849 -0.628 6.951 1.00 91.69 154 PHE A C 1
ATOM 1083 O O . PHE A 1 154 ? -13.031 -1.467 7.330 1.00 91.69 154 PHE A O 1
ATOM 1090 N N . ASP A 1 155 ? -14.797 -0.871 6.051 1.00 93.31 155 ASP A N 1
ATOM 1091 C CA . ASP A 1 155 ? -15.015 -2.163 5.408 1.00 93.31 155 ASP A CA 1
ATOM 1092 C C . ASP A 1 155 ? -14.981 -2.001 3.887 1.00 93.31 155 ASP A C 1
ATOM 1094 O O . ASP A 1 155 ? -15.626 -1.111 3.325 1.00 93.31 155 ASP A O 1
ATOM 1098 N N . ALA A 1 156 ? -14.265 -2.893 3.208 1.00 93.88 156 ALA A N 1
ATOM 1099 C CA . ALA A 1 156 ? -14.205 -2.938 1.755 1.00 93.88 156 ALA A CA 1
ATOM 1100 C C . ALA A 1 156 ? -14.276 -4.367 1.231 1.00 93.88 156 ALA A C 1
ATOM 1102 O O . ALA A 1 156 ? -13.623 -5.269 1.751 1.00 93.88 156 ALA A O 1
ATOM 1103 N N . SER A 1 157 ? -15.037 -4.563 0.157 1.00 94.44 157 SER A N 1
ATOM 1104 C CA . SER A 1 157 ? -15.099 -5.846 -0.543 1.00 94.44 157 SER A CA 1
ATOM 1105 C C . SER A 1 157 ? -13.880 -6.069 -1.437 1.00 94.44 157 SER A C 1
ATOM 1107 O O . SER A 1 157 ? -13.388 -7.191 -1.519 1.00 94.44 157 SER A O 1
ATOM 1109 N N . LEU A 1 158 ? -13.356 -5.012 -2.065 1.00 95.06 158 LEU A N 1
ATOM 1110 C CA . LEU A 1 158 ? -12.171 -5.081 -2.920 1.00 95.06 158 LEU A CA 1
ATOM 1111 C C . LEU A 1 158 ? -11.377 -3.778 -2.853 1.00 95.06 158 LEU A C 1
ATOM 1113 O O . LEU A 1 158 ? -11.931 -2.691 -3.010 1.00 95.06 158 LEU A O 1
ATOM 1117 N N . ILE A 1 159 ? -10.064 -3.896 -2.690 1.00 96.94 159 ILE A N 1
ATOM 1118 C CA . ILE A 1 159 ? -9.116 -2.787 -2.752 1.00 96.94 159 ILE A CA 1
ATOM 1119 C C . ILE A 1 159 ? -7.994 -3.186 -3.696 1.00 96.94 159 ILE A C 1
ATOM 1121 O O . ILE A 1 159 ? -7.313 -4.178 -3.448 1.00 96.94 159 ILE A O 1
ATOM 1125 N N . THR A 1 160 ? -7.763 -2.404 -4.745 1.00 97.56 160 THR A N 1
ATOM 1126 C CA . THR A 1 160 ? -6.644 -2.618 -5.661 1.00 97.56 160 THR A CA 1
ATOM 1127 C C . THR A 1 160 ? -5.791 -1.370 -5.819 1.00 97.56 160 THR A C 1
ATOM 1129 O O . THR A 1 160 ? -6.288 -0.244 -5.760 1.00 97.56 160 THR A O 1
ATOM 1132 N N . SER A 1 161 ? -4.499 -1.579 -6.059 1.00 98.19 161 SER A N 1
ATOM 1133 C CA . SER A 1 161 ? -3.584 -0.560 -6.562 1.00 98.19 161 SER A CA 1
ATOM 1134 C C . SER A 1 161 ? -2.777 -1.085 -7.737 1.00 98.19 161 SER A C 1
ATOM 1136 O O . SER A 1 161 ? -2.461 -2.273 -7.826 1.00 98.19 161 SER A O 1
ATOM 1138 N N . GLU A 1 162 ? -2.429 -0.170 -8.632 1.00 98.25 162 GLU A N 1
ATOM 1139 C CA . GLU A 1 162 ? -1.606 -0.428 -9.805 1.00 98.25 162 GLU A CA 1
ATOM 1140 C C . GLU A 1 162 ? -0.550 0.669 -9.921 1.00 98.25 162 GLU A C 1
ATOM 1142 O O . GLU A 1 162 ? -0.872 1.859 -9.894 1.00 98.25 162 GLU A O 1
ATOM 1147 N N . ALA A 1 163 ? 0.708 0.269 -10.084 1.00 98.62 163 ALA A N 1
ATOM 1148 C CA . ALA A 1 163 ? 1.823 1.143 -10.412 1.00 98.62 163 ALA A CA 1
ATOM 1149 C C . ALA A 1 163 ? 2.451 0.672 -11.726 1.00 98.62 163 ALA A C 1
ATOM 1151 O O . ALA A 1 163 ? 2.863 -0.481 -11.853 1.00 98.62 163 ALA A O 1
ATOM 1152 N N . HIS A 1 164 ? 2.543 1.574 -12.698 1.00 98.25 164 HIS A N 1
ATOM 1153 C CA . HIS A 1 164 ? 3.112 1.298 -14.010 1.00 98.25 164 HIS A CA 1
ATOM 1154 C C . HIS A 1 164 ? 4.151 2.360 -14.349 1.00 98.25 164 HIS A C 1
ATOM 1156 O O . HIS A 1 164 ? 3.846 3.551 -14.338 1.00 98.25 164 HIS A O 1
ATOM 1162 N N . ALA A 1 165 ? 5.363 1.940 -14.690 1.00 98.00 165 ALA A N 1
ATOM 1163 C CA . ALA A 1 165 ? 6.386 2.798 -15.271 1.00 98.00 165 ALA A CA 1
ATOM 1164 C C . ALA A 1 165 ? 6.766 2.244 -16.643 1.00 98.00 165 ALA A C 1
ATOM 1166 O O . ALA A 1 165 ? 7.108 1.069 -16.758 1.00 98.00 165 ALA A O 1
ATOM 1167 N N . SER A 1 166 ? 6.720 3.066 -17.690 1.00 96.88 166 SER A N 1
ATOM 1168 C CA . SER A 1 166 ? 7.093 2.651 -19.040 1.00 96.88 166 SER A CA 1
ATOM 1169 C C . SER A 1 166 ? 7.747 3.745 -19.869 1.00 96.88 166 SER A C 1
ATOM 1171 O O . SER A 1 166 ? 7.665 4.934 -19.568 1.00 96.88 166 SER A O 1
ATOM 1173 N N . GLY A 1 167 ? 8.432 3.333 -20.931 1.00 94.06 167 GLY A N 1
ATOM 1174 C CA . GLY A 1 167 ? 9.017 4.242 -21.911 1.00 94.06 167 GLY A CA 1
ATOM 1175 C C . GLY A 1 167 ? 10.402 3.813 -22.366 1.00 94.06 167 GLY A C 1
ATOM 1176 O O . GLY A 1 167 ? 10.823 2.678 -22.159 1.00 94.06 167 GLY A O 1
ATOM 1177 N N . ASP A 1 168 ? 11.092 4.731 -23.026 1.00 90.75 168 ASP A N 1
ATOM 1178 C CA . ASP A 1 168 ? 12.516 4.635 -23.352 1.00 90.75 168 ASP A CA 1
ATOM 1179 C C . ASP A 1 168 ? 13.193 5.913 -22.833 1.00 90.75 168 ASP A C 1
ATOM 1181 O O . ASP A 1 168 ? 12.518 6.857 -22.404 1.00 90.75 168 ASP A O 1
ATOM 1185 N N . PHE A 1 169 ? 14.521 5.962 -22.864 1.00 88.38 169 PHE A N 1
ATOM 1186 C CA . PHE A 1 169 ? 15.267 7.139 -22.440 1.00 88.38 169 PHE A CA 1
ATOM 1187 C C . PHE A 1 169 ? 14.727 8.433 -23.074 1.00 88.38 169 PHE A C 1
ATOM 1189 O O . PHE A 1 169 ? 14.536 8.529 -24.290 1.00 88.38 169 PHE A O 1
ATOM 1196 N N . GLY A 1 170 ? 14.531 9.456 -22.239 1.00 86.06 170 GLY A N 1
ATOM 1197 C CA . GLY A 1 170 ? 14.033 10.766 -22.659 1.00 86.06 170 GLY A CA 1
ATOM 1198 C C . GLY A 1 170 ? 12.514 10.869 -22.815 1.00 86.06 170 GLY A C 1
ATOM 1199 O O . GLY A 1 170 ? 12.026 11.955 -23.122 1.00 86.06 170 GLY A O 1
ATOM 1200 N N . ALA A 1 171 ? 11.777 9.776 -22.607 1.00 91.50 171 ALA A N 1
ATOM 1201 C CA . ALA A 1 171 ? 10.318 9.743 -22.629 1.00 91.50 171 ALA A CA 1
ATOM 1202 C C . ALA A 1 171 ? 9.780 8.669 -21.667 1.00 91.50 171 ALA A C 1
ATOM 1204 O O . ALA A 1 171 ? 8.986 7.812 -22.061 1.00 91.50 171 ALA A O 1
ATOM 1205 N N . LEU A 1 172 ? 10.250 8.692 -20.418 1.00 95.38 172 LEU A N 1
ATOM 1206 C CA . LEU A 1 172 ? 9.761 7.804 -19.368 1.00 95.38 172 LEU A CA 1
ATOM 1207 C C . LEU A 1 172 ? 8.495 8.396 -18.741 1.00 95.38 172 LEU A C 1
ATOM 1209 O O . LEU A 1 172 ? 8.419 9.594 -18.469 1.00 95.38 172 LEU A O 1
ATOM 1213 N N . VAL A 1 173 ? 7.504 7.546 -18.501 1.00 96.94 173 VAL A N 1
ATOM 1214 C CA . VAL A 1 173 ? 6.213 7.904 -17.911 1.00 96.94 173 VAL A CA 1
ATOM 1215 C C . VAL A 1 173 ? 5.912 6.930 -16.782 1.00 96.94 173 VAL A C 1
ATOM 1217 O O . VAL A 1 173 ? 6.146 5.733 -16.917 1.00 96.94 173 VAL A O 1
ATOM 1220 N N . ALA A 1 174 ? 5.372 7.443 -15.680 1.00 97.56 174 ALA A N 1
ATOM 1221 C CA . ALA A 1 174 ? 4.825 6.628 -14.607 1.00 97.56 174 ALA A CA 1
ATOM 1222 C C . ALA A 1 174 ? 3.360 7.009 -14.364 1.00 97.56 174 ALA A C 1
ATOM 1224 O O . ALA A 1 174 ? 3.013 8.192 -14.355 1.00 97.56 174 ALA A O 1
ATOM 1225 N N . THR A 1 175 ? 2.504 6.008 -14.199 1.00 97.69 175 THR A N 1
ATOM 1226 C CA . THR A 1 175 ? 1.068 6.152 -13.951 1.00 97.69 175 THR A CA 1
ATOM 1227 C C . THR A 1 175 ? 0.645 5.234 -12.821 1.00 97.69 175 THR A C 1
ATOM 1229 O O . THR A 1 175 ? 1.136 4.111 -12.717 1.00 97.69 175 THR A O 1
ATOM 1232 N N . GLY A 1 176 ? -0.285 5.709 -12.000 1.00 97.56 176 GLY A N 1
ATOM 1233 C CA . GLY A 1 176 ? -0.808 4.974 -10.863 1.00 97.56 176 GLY A CA 1
ATOM 1234 C C . GLY A 1 176 ? -2.323 5.027 -10.832 1.00 97.56 176 GLY A C 1
ATOM 1235 O O . GLY A 1 176 ? -2.922 6.007 -11.288 1.00 97.56 176 GLY A O 1
ATOM 1236 N N . ASN A 1 177 ? -2.944 3.987 -10.291 1.00 96.19 177 ASN A N 1
ATOM 1237 C CA . ASN A 1 177 ? -4.384 3.948 -10.084 1.00 96.19 177 ASN A CA 1
ATOM 1238 C C . ASN A 1 177 ? -4.743 3.124 -8.848 1.00 96.19 177 ASN A C 1
ATOM 1240 O O . ASN A 1 177 ? -3.989 2.234 -8.464 1.00 96.19 177 ASN A O 1
ATOM 1244 N N . SER A 1 178 ? -5.904 3.405 -8.259 1.00 96.62 178 SER A N 1
ATOM 1245 C CA . SER A 1 178 ? -6.484 2.582 -7.200 1.00 96.62 178 SER A CA 1
ATOM 1246 C C . SER A 1 178 ? -7.990 2.453 -7.389 1.00 96.62 178 SER A C 1
ATOM 1248 O O . SER A 1 178 ? -8.658 3.422 -7.761 1.00 96.62 178 SER A O 1
ATOM 1250 N N . VAL A 1 179 ? -8.519 1.267 -7.101 1.00 95.12 179 VAL A N 1
ATOM 1251 C CA . VAL A 1 179 ? -9.958 0.993 -7.063 1.00 95.12 179 VAL A CA 1
ATOM 1252 C C . VAL A 1 179 ? -10.312 0.526 -5.664 1.00 95.12 179 VAL A C 1
ATOM 1254 O O . VAL A 1 179 ? -9.646 -0.343 -5.110 1.00 95.12 179 VAL A O 1
ATOM 1257 N N . ILE A 1 180 ? -11.360 1.101 -5.092 1.00 94.50 180 ILE A N 1
ATOM 1258 C CA . ILE A 1 180 ? -11.884 0.712 -3.790 1.00 94.50 180 ILE A CA 1
ATOM 1259 C C . ILE A 1 180 ? -13.381 0.494 -3.950 1.00 94.50 180 ILE A C 1
ATOM 1261 O O . ILE A 1 180 ? -14.110 1.381 -4.394 1.00 94.50 180 ILE A O 1
ATOM 1265 N N . ILE A 1 181 ? -13.829 -0.701 -3.592 1.00 91.31 181 ILE A N 1
ATOM 1266 C CA . ILE A 1 181 ? -15.231 -1.091 -3.575 1.00 91.31 181 ILE A CA 1
ATOM 1267 C C . ILE A 1 181 ? -15.572 -1.401 -2.126 1.00 91.31 181 ILE A C 1
ATOM 1269 O O . ILE A 1 181 ? -14.975 -2.293 -1.521 1.00 91.31 181 ILE A O 1
ATOM 1273 N N . ASP A 1 182 ? -16.514 -0.656 -1.561 1.00 86.31 182 ASP A N 1
ATOM 1274 C CA . ASP A 1 182 ? -16.964 -0.878 -0.193 1.00 86.31 182 ASP A CA 1
ATOM 1275 C C . ASP A 1 182 ? -17.804 -2.174 -0.078 1.00 86.31 182 ASP A C 1
ATOM 1277 O O . ASP A 1 182 ? -17.941 -2.952 -1.031 1.00 86.31 182 ASP A O 1
ATOM 1281 N N . ALA A 1 183 ? -18.364 -2.440 1.101 1.00 75.06 183 ALA A N 1
ATOM 1282 C CA . ALA A 1 183 ? -19.265 -3.576 1.307 1.00 75.06 183 ALA A CA 1
ATOM 1283 C C . ALA A 1 183 ? -20.640 -3.426 0.610 1.00 75.06 183 ALA A C 1
ATOM 1285 O O . ALA A 1 183 ? -21.334 -4.427 0.408 1.00 75.06 183 ALA A O 1
ATOM 1286 N N . ASN A 1 184 ? -21.047 -2.207 0.240 1.00 73.44 184 ASN A N 1
ATOM 1287 C CA . ASN A 1 184 ? -22.304 -1.922 -0.458 1.00 73.44 184 ASN A CA 1
ATOM 1288 C C . ASN A 1 184 ? -22.182 -2.088 -1.986 1.00 73.44 184 ASN A C 1
ATOM 1290 O O . ASN A 1 184 ? -23.198 -2.230 -2.675 1.00 73.44 184 ASN A O 1
ATOM 1294 N N . GLY A 1 185 ? -20.953 -2.164 -2.501 1.00 72.75 185 GLY A N 1
ATOM 1295 C CA . GLY A 1 185 ? -20.627 -2.443 -3.894 1.00 72.75 185 GLY A CA 1
ATOM 1296 C C . GLY A 1 185 ? -20.450 -1.181 -4.742 1.00 72.75 185 GLY A C 1
ATOM 1297 O O . GLY A 1 185 ? -20.580 -0.052 -4.288 1.00 72.75 185 GLY A O 1
ATOM 1298 N N . VAL A 1 186 ? -20.156 -1.363 -6.032 1.00 67.44 186 VAL A N 1
ATOM 1299 C CA . VAL A 1 186 ? -19.948 -0.240 -6.960 1.00 67.44 186 VAL A CA 1
ATOM 1300 C C . VAL A 1 186 ? -21.304 0.372 -7.335 1.00 67.44 186 VAL A C 1
ATOM 1302 O O . VAL A 1 186 ? -22.033 -0.210 -8.142 1.00 67.44 186 VAL A O 1
ATOM 1305 N N . GLY A 1 187 ? -21.689 1.524 -6.774 1.00 59.19 187 GLY A N 1
ATOM 1306 C CA . GLY A 1 187 ? -22.902 2.202 -7.261 1.00 59.19 187 GLY A CA 1
ATOM 1307 C C . GLY A 1 187 ? -23.546 3.284 -6.402 1.00 59.19 187 GLY A C 1
ATOM 1308 O O . GLY A 1 187 ? -24.427 3.981 -6.907 1.00 59.19 187 GLY A O 1
ATOM 1309 N N . ASP A 1 188 ? -23.142 3.457 -5.151 1.00 68.69 188 ASP A N 1
ATOM 1310 C CA . ASP A 1 188 ? -23.589 4.581 -4.318 1.00 68.69 188 ASP A CA 1
ATOM 1311 C C . ASP A 1 188 ? -22.785 5.866 -4.574 1.00 68.69 188 ASP A C 1
ATOM 1313 O O . ASP A 1 188 ? -23.284 6.965 -4.326 1.00 68.69 188 ASP A O 1
ATOM 1317 N N . GLY A 1 189 ? -21.590 5.730 -5.158 1.00 82.38 189 GLY A N 1
ATOM 1318 C CA . GLY A 1 189 ? -20.695 6.834 -5.487 1.00 82.38 189 GLY A CA 1
ATOM 1319 C C . GLY A 1 189 ? -19.917 7.352 -4.283 1.00 82.38 189 GLY A C 1
ATOM 1320 O O . GLY A 1 189 ? -19.344 8.439 -4.380 1.00 82.38 189 GLY A O 1
ATOM 1321 N N . PHE A 1 190 ? -19.890 6.614 -3.166 1.00 88.00 190 PHE A N 1
ATOM 1322 C CA . PHE A 1 190 ? -19.165 7.007 -1.963 1.00 88.00 190 PHE A CA 1
ATOM 1323 C C . PHE A 1 190 ? -18.494 5.816 -1.268 1.00 88.00 190 PHE A C 1
ATOM 1325 O O . PHE A 1 190 ? -18.973 4.697 -1.322 1.00 88.00 190 PHE A O 1
ATOM 1332 N N . LEU A 1 191 ? -17.386 6.074 -0.579 1.00 89.75 191 LEU A N 1
ATOM 1333 C CA . LEU A 1 191 ? -16.806 5.182 0.424 1.00 89.75 191 LEU A CA 1
ATOM 1334 C C . LEU A 1 191 ? -17.137 5.741 1.800 1.00 89.75 191 LEU A C 1
ATOM 1336 O O . LEU A 1 191 ? -16.837 6.909 2.057 1.00 89.75 191 LEU A O 1
ATOM 1340 N N . THR A 1 192 ? -17.695 4.923 2.684 1.00 89.38 192 THR A N 1
ATOM 1341 C CA . THR A 1 192 ? -18.041 5.353 4.041 1.00 89.38 192 THR A CA 1
ATOM 1342 C C . THR A 1 192 ? -16.987 4.909 5.052 1.00 89.38 192 THR A C 1
ATOM 1344 O O . THR A 1 192 ? -16.723 3.721 5.225 1.00 89.38 192 THR A O 1
ATOM 1347 N N . PHE A 1 193 ? -16.427 5.872 5.780 1.00 88.50 193 PHE A N 1
ATOM 1348 C CA . PHE A 1 193 ? -15.566 5.650 6.943 1.00 88.50 193 PHE A CA 1
ATOM 1349 C C . PHE A 1 193 ? -16.342 6.006 8.207 1.00 88.50 193 PHE A C 1
ATOM 1351 O O . PHE A 1 193 ? -16.948 7.072 8.261 1.00 88.50 193 PHE A O 1
ATOM 1358 N N . SER A 1 194 ? -16.310 5.168 9.239 1.00 85.31 194 SER A N 1
ATOM 1359 C CA . SER A 1 194 ? -16.934 5.490 10.527 1.00 85.31 194 SER A CA 1
ATOM 1360 C C . SER A 1 194 ? -15.866 5.875 11.543 1.00 85.31 194 SER A C 1
ATOM 1362 O O . SER A 1 194 ? -14.977 5.084 11.859 1.00 85.31 194 SER A O 1
ATOM 1364 N N . VAL A 1 195 ? -15.952 7.102 12.053 1.00 79.12 195 VAL A N 1
ATOM 1365 C CA . VAL A 1 195 ? -15.012 7.673 13.023 1.00 79.12 195 VAL A CA 1
ATOM 1366 C C . VAL A 1 195 ? -15.798 8.163 14.216 1.00 79.12 195 VAL A C 1
ATOM 1368 O O . VAL A 1 195 ? -16.658 9.030 14.072 1.00 79.12 195 VAL A O 1
ATOM 1371 N N . LEU A 1 196 ? -15.543 7.593 15.392 1.00 75.06 196 LEU A N 1
ATOM 1372 C CA . LEU A 1 196 ? -16.343 7.850 16.593 1.00 75.06 196 LEU A CA 1
ATOM 1373 C C . LEU A 1 196 ? -17.856 7.675 16.353 1.00 75.06 196 LEU A C 1
ATOM 1375 O O . LEU A 1 196 ? -18.681 8.379 16.933 1.00 75.06 196 LEU A O 1
ATOM 1379 N N . GLY A 1 197 ? -18.228 6.725 15.488 1.00 73.69 197 GLY A N 1
ATOM 1380 C CA . GLY A 1 197 ? -19.624 6.437 15.139 1.00 73.69 197 GLY A CA 1
ATOM 1381 C C . GLY A 1 197 ? -20.254 7.434 14.165 1.00 73.69 197 GLY A C 1
ATOM 1382 O O . GLY A 1 197 ? -21.471 7.421 13.975 1.00 73.69 197 GLY A O 1
ATOM 1383 N N . VAL A 1 198 ? -19.445 8.300 13.556 1.00 76.44 198 VAL A N 1
ATOM 1384 C CA . VAL A 1 198 ? -19.866 9.262 12.540 1.00 76.44 198 VAL A CA 1
ATOM 1385 C C . VAL A 1 198 ? -19.399 8.765 11.186 1.00 76.44 198 VAL A C 1
ATOM 1387 O O . VAL A 1 198 ? -18.204 8.568 10.974 1.00 76.44 198 VAL A O 1
ATOM 1390 N N . ASN A 1 199 ? -20.343 8.619 10.263 1.00 85.00 199 ASN A N 1
ATOM 1391 C CA . ASN A 1 199 ? -20.056 8.227 8.892 1.00 85.00 199 ASN A CA 1
ATOM 1392 C C . ASN A 1 199 ? -19.548 9.427 8.084 1.00 85.00 199 ASN A C 1
ATOM 1394 O O . ASN A 1 199 ? -20.174 10.490 8.064 1.00 85.00 199 ASN A O 1
ATOM 1398 N N . LEU A 1 200 ? -18.411 9.239 7.424 1.00 86.44 200 LEU A N 1
ATOM 1399 C CA . LEU A 1 200 ? -17.741 10.194 6.558 1.00 86.44 200 LEU A CA 1
ATOM 1400 C C . LEU A 1 200 ? -17.656 9.589 5.163 1.00 86.44 200 LEU A C 1
ATOM 1402 O O . LEU A 1 200 ? -16.971 8.589 4.959 1.00 86.44 200 LEU A O 1
ATOM 1406 N N . ASP A 1 201 ? -18.342 10.221 4.220 1.00 89.50 201 ASP A N 1
ATOM 1407 C CA . ASP A 1 201 ? -18.457 9.727 2.855 1.00 89.50 201 ASP A CA 1
ATOM 1408 C C . ASP A 1 201 ? -17.436 10.416 1.944 1.00 89.50 201 ASP A C 1
ATOM 1410 O O . ASP A 1 201 ? -17.372 11.648 1.866 1.00 89.50 201 ASP A O 1
ATOM 1414 N N . VAL A 1 202 ? -16.640 9.623 1.229 1.00 90.12 202 VAL A N 1
ATOM 1415 C CA . VAL A 1 202 ? -15.683 10.100 0.225 1.00 90.12 202 VAL A CA 1
ATOM 1416 C C . VAL A 1 202 ? -16.176 9.716 -1.157 1.00 90.12 202 VAL A C 1
ATOM 1418 O O . VAL A 1 202 ? -16.399 8.543 -1.423 1.00 90.12 202 VAL A O 1
ATOM 1421 N N . ALA A 1 203 ? -16.335 10.692 -2.048 1.00 88.81 203 ALA A N 1
ATOM 1422 C CA . ALA A 1 203 ? -16.859 10.436 -3.385 1.00 88.81 203 ALA A CA 1
ATOM 1423 C C . ALA A 1 203 ? -15.929 9.532 -4.214 1.00 88.81 203 ALA A C 1
ATOM 1425 O O . ALA A 1 203 ? -14.721 9.771 -4.282 1.00 88.81 203 ALA A O 1
ATOM 1426 N N . VAL A 1 204 ? -16.524 8.560 -4.903 1.00 90.94 204 VAL A N 1
ATOM 1427 C CA . VAL A 1 204 ? -15.879 7.686 -5.890 1.00 90.94 204 VAL A CA 1
ATOM 1428 C C . VAL A 1 204 ? -16.649 7.691 -7.198 1.00 90.94 204 VAL A C 1
ATOM 1430 O O . VAL A 1 204 ? -17.824 8.062 -7.255 1.00 90.94 204 VAL A O 1
ATOM 1433 N N . ASP A 1 205 ? -15.978 7.319 -8.282 1.00 89.75 205 ASP A N 1
ATOM 1434 C CA . ASP A 1 205 ? -16.649 7.171 -9.566 1.00 89.75 205 ASP A CA 1
ATOM 1435 C C . ASP A 1 205 ? -17.479 5.874 -9.651 1.00 89.75 205 ASP A C 1
ATOM 1437 O O . ASP A 1 205 ? -17.526 5.053 -8.735 1.00 89.75 205 ASP A O 1
ATOM 1441 N N . ALA A 1 206 ? -18.141 5.670 -10.791 1.00 86.06 206 ALA A N 1
ATOM 1442 C CA . ALA A 1 206 ? -18.979 4.494 -11.031 1.00 86.06 206 ALA A CA 1
ATOM 1443 C C . ALA A 1 206 ? -18.203 3.164 -11.125 1.00 86.06 206 ALA A C 1
ATOM 1445 O O . ALA A 1 206 ? -18.823 2.119 -11.305 1.00 86.06 206 ALA A O 1
ATOM 1446 N N . MET A 1 207 ? -16.871 3.199 -11.069 1.00 88.12 207 MET A N 1
ATOM 1447 C CA . MET A 1 207 ? -15.981 2.042 -11.063 1.00 88.12 207 MET A CA 1
ATOM 1448 C C . MET A 1 207 ? -15.270 1.860 -9.713 1.00 88.12 207 MET A C 1
ATOM 1450 O O . MET A 1 207 ? -14.468 0.940 -9.595 1.00 88.12 207 MET A O 1
ATOM 1454 N N . GLY A 1 208 ? -15.553 2.698 -8.707 1.00 88.06 208 GLY A N 1
ATOM 1455 C CA . GLY A 1 208 ? -14.855 2.686 -7.417 1.00 88.06 208 GLY A CA 1
ATOM 1456 C C . GLY A 1 208 ? -13.478 3.357 -7.465 1.00 88.06 208 GLY A C 1
ATOM 1457 O O . GLY A 1 208 ? -12.670 3.177 -6.557 1.00 88.06 208 GLY A O 1
ATOM 1458 N N . GLN A 1 209 ? -13.166 4.114 -8.522 1.00 91.88 209 GLN A N 1
ATOM 1459 C CA . GLN A 1 209 ? -11.919 4.868 -8.591 1.00 91.88 209 GLN A CA 1
ATOM 1460 C C . GLN A 1 209 ? -12.007 6.098 -7.698 1.00 91.88 209 GLN A C 1
ATOM 1462 O O . GLN A 1 209 ? -12.965 6.879 -7.748 1.00 91.88 209 GLN A O 1
ATOM 1467 N N . VAL A 1 210 ? -10.953 6.290 -6.913 1.00 90.88 210 VAL A N 1
ATOM 1468 C CA . VAL A 1 210 ? -10.757 7.485 -6.098 1.00 90.88 210 VAL A CA 1
ATOM 1469 C C . VAL A 1 210 ? -9.801 8.421 -6.831 1.00 90.88 210 VAL A C 1
ATOM 1471 O O . VAL A 1 210 ? -8.807 7.976 -7.407 1.00 90.88 210 VAL A O 1
ATOM 1474 N N . ALA A 1 211 ? -10.056 9.731 -6.802 1.00 94.31 211 ALA A N 1
ATOM 1475 C CA . ALA A 1 211 ? -9.117 10.695 -7.371 1.00 94.31 211 ALA A CA 1
ATOM 1476 C C . ALA A 1 211 ? -7.736 10.591 -6.678 1.00 94.31 211 ALA A C 1
ATOM 1478 O O . ALA A 1 211 ? -7.690 10.357 -5.465 1.00 94.31 211 ALA A O 1
ATOM 1479 N N . PRO A 1 212 ? -6.614 10.776 -7.402 1.00 96.19 212 PRO A N 1
ATOM 1480 C CA . PRO A 1 212 ? -5.281 10.681 -6.812 1.00 96.19 212 PRO A CA 1
ATOM 1481 C C . PRO A 1 212 ? -5.098 11.610 -5.608 1.00 96.19 212 PRO A C 1
ATOM 1483 O O . PRO A 1 212 ? -5.470 12.784 -5.670 1.00 96.19 212 PRO A O 1
ATOM 1486 N N . ASN A 1 213 ? -4.467 11.097 -4.549 1.00 96.62 213 ASN A N 1
ATOM 1487 C CA . ASN A 1 213 ? -4.161 11.814 -3.309 1.00 96.62 213 ASN A CA 1
ATOM 1488 C C . ASN A 1 213 ? -5.401 12.420 -2.625 1.00 96.62 213 ASN A C 1
ATOM 1490 O O . ASN A 1 213 ? -5.354 13.542 -2.113 1.00 96.62 213 ASN A O 1
ATOM 1494 N N . THR A 1 214 ? -6.524 11.698 -2.618 1.00 95.31 214 THR A N 1
ATOM 1495 C CA . THR A 1 214 ? -7.729 12.144 -1.906 1.00 95.31 214 THR A CA 1
ATOM 1496 C C . THR A 1 214 ? -7.511 11.991 -0.407 1.00 95.31 214 THR A C 1
ATOM 1498 O O . THR A 1 214 ? -7.332 10.883 0.087 1.00 95.31 214 THR A O 1
ATOM 1501 N N . THR A 1 215 ? -7.519 13.101 0.330 1.00 93.38 215 THR A N 1
ATOM 1502 C CA . THR A 1 215 ? -7.235 13.102 1.771 1.00 93.38 215 THR A CA 1
ATOM 1503 C C . THR A 1 215 ? -8.470 13.451 2.590 1.00 93.38 215 THR A C 1
ATOM 1505 O O . THR A 1 215 ? -9.098 14.488 2.376 1.00 93.38 215 THR A O 1
ATOM 1508 N N . LEU A 1 216 ? -8.753 12.629 3.595 1.00 90.12 216 LEU A N 1
ATOM 1509 C CA . LEU A 1 216 ? -9.703 12.899 4.663 1.00 90.12 216 LEU A CA 1
ATOM 1510 C C . LEU A 1 216 ? -8.919 13.168 5.955 1.00 90.12 216 LEU A C 1
ATOM 1512 O O . LEU A 1 216 ? -8.327 12.267 6.546 1.00 90.12 216 LEU A O 1
ATOM 1516 N N . ASN A 1 217 ? -8.901 14.434 6.375 1.00 88.31 217 ASN A N 1
ATOM 1517 C CA . ASN A 1 217 ? -8.272 14.865 7.621 1.00 88.31 217 ASN A CA 1
ATOM 1518 C C . ASN A 1 217 ? -9.332 14.994 8.709 1.00 88.31 217 ASN A C 1
ATOM 1520 O O . ASN A 1 217 ? -10.176 15.890 8.650 1.00 88.31 217 ASN A O 1
ATOM 1524 N N . ILE A 1 218 ? -9.260 14.129 9.713 1.00 81.31 218 ILE A N 1
ATOM 1525 C CA . ILE A 1 218 ? -10.210 14.098 10.815 1.00 81.31 218 ILE A CA 1
ATOM 1526 C C . ILE A 1 218 ? -9.504 14.616 12.061 1.00 81.31 218 ILE A C 1
ATOM 1528 O O . ILE A 1 218 ? -8.547 14.025 12.561 1.00 81.31 218 ILE A O 1
ATOM 1532 N N . THR A 1 219 ? -9.967 15.769 12.526 1.00 77.44 219 THR A N 1
ATOM 1533 C CA . THR A 1 219 ? -9.450 16.468 13.704 1.00 77.44 219 THR A CA 1
ATOM 1534 C C . THR A 1 219 ? -10.597 16.769 14.663 1.00 77.44 219 THR A C 1
ATOM 1536 O O . THR A 1 219 ? -11.770 16.668 14.288 1.00 77.44 219 THR A O 1
ATOM 1539 N N . SER A 1 220 ? -10.268 17.207 15.878 1.00 63.91 220 SER A N 1
ATOM 1540 C CA . SER A 1 220 ? -11.229 17.682 16.887 1.00 63.91 220 SER A CA 1
ATOM 1541 C C . SER A 1 220 ? -12.288 18.659 16.360 1.00 63.91 220 SER A C 1
ATOM 1543 O O . SER A 1 220 ? -13.439 18.661 16.793 1.00 63.91 220 SER A O 1
ATOM 1545 N N . ALA A 1 221 ? -11.958 19.467 15.349 1.00 57.59 221 ALA A N 1
ATOM 1546 C CA . ALA A 1 221 ? -12.891 20.437 14.779 1.00 57.59 221 ALA A CA 1
ATOM 1547 C C . ALA A 1 221 ? -14.128 19.796 14.113 1.00 57.59 221 ALA A C 1
ATOM 1549 O O . ALA A 1 221 ? -15.176 20.440 14.040 1.00 57.59 221 ALA A O 1
ATOM 1550 N N . LEU A 1 222 ? -14.035 18.544 13.648 1.00 60.34 222 LEU A N 1
ATOM 1551 C CA . LEU A 1 222 ? -15.166 17.833 13.045 1.00 60.34 222 LEU A CA 1
ATOM 1552 C C . LEU A 1 222 ? -16.202 17.415 14.106 1.00 60.34 222 LEU A C 1
ATOM 1554 O O . LEU A 1 222 ? -17.403 17.481 13.845 1.00 60.34 222 LEU A O 1
ATOM 1558 N N . ASN A 1 223 ? -15.758 17.110 15.332 1.00 53.25 223 ASN A N 1
ATOM 1559 C CA . ASN A 1 223 ? -16.633 16.821 16.475 1.00 53.25 223 ASN A CA 1
ATOM 1560 C C . ASN A 1 223 ? -17.446 18.040 16.925 1.00 53.25 223 ASN A C 1
ATOM 1562 O O . ASN A 1 223 ? -18.603 17.901 17.323 1.00 53.25 223 ASN A O 1
ATOM 1566 N N . ALA A 1 224 ? -16.898 19.252 16.793 1.00 54.44 224 ALA A N 1
ATOM 1567 C CA . ALA A 1 224 ? -17.626 20.480 17.116 1.00 54.44 224 ALA A CA 1
ATOM 1568 C C . ALA A 1 224 ? -18.853 20.713 16.205 1.00 54.44 224 ALA A C 1
ATOM 1570 O O . ALA A 1 224 ? -19.805 21.378 16.618 1.00 54.44 224 ALA A O 1
ATOM 1571 N N . LEU A 1 225 ? -18.862 20.153 14.986 1.00 52.62 225 LEU A N 1
ATOM 1572 C CA . LEU A 1 225 ? -19.983 20.252 14.041 1.00 52.62 225 LEU A CA 1
ATOM 1573 C C . LEU A 1 225 ? -21.124 19.269 14.362 1.00 52.62 225 LEU A C 1
ATOM 1575 O O . LEU A 1 225 ? -22.267 19.510 13.975 1.00 52.62 225 LEU A O 1
ATOM 1579 N N . LEU A 1 226 ? -20.830 18.184 15.084 1.00 57.12 226 LEU A N 1
ATOM 1580 C CA . LEU A 1 226 ? -21.747 17.059 15.314 1.00 57.12 226 LEU A CA 1
ATOM 1581 C C . LEU A 1 226 ? -22.499 17.142 16.647 1.00 57.12 226 LEU A C 1
ATOM 1583 O O . LEU A 1 226 ? -23.313 16.277 16.959 1.00 57.12 226 LEU A O 1
ATOM 1587 N N . GLY A 1 227 ? -22.293 18.227 17.394 1.00 49.31 227 GLY A N 1
ATOM 1588 C CA . GLY A 1 227 ? -22.948 18.457 18.672 1.00 49.31 227 GLY A CA 1
ATOM 1589 C C . GLY A 1 227 ? -22.273 17.657 19.777 1.00 49.31 227 GLY A C 1
ATOM 1590 O O . GLY A 1 227 ? -22.637 16.515 20.055 1.00 49.31 227 GLY A O 1
ATOM 1591 N N . ASP A 1 228 ? -21.316 18.305 20.437 1.00 52.75 228 ASP A N 1
ATOM 1592 C CA . ASP A 1 228 ? -20.699 17.837 21.674 1.00 52.75 228 ASP A CA 1
ATOM 1593 C C . ASP A 1 228 ? -21.768 17.583 22.749 1.00 52.75 228 ASP A C 1
ATOM 1595 O O . ASP A 1 228 ? -22.221 18.476 23.464 1.00 52.75 228 ASP A O 1
ATOM 1599 N N . SER A 1 229 ? -22.231 16.343 22.809 1.00 49.56 229 SER A N 1
ATOM 1600 C CA . SER A 1 229 ? -23.146 15.852 23.839 1.00 49.56 229 SER A CA 1
ATOM 1601 C C . SER A 1 229 ? -22.522 14.730 24.665 1.00 49.56 229 SER A C 1
ATOM 1603 O O . SER A 1 229 ? -23.124 14.295 25.646 1.00 49.56 229 SER A O 1
ATOM 1605 N N . LEU A 1 230 ? -21.310 14.293 24.302 1.00 49.22 230 LEU A N 1
ATOM 1606 C CA . LEU A 1 230 ? -20.609 13.175 24.930 1.00 49.22 230 LEU A CA 1
ATOM 1607 C C . LEU A 1 230 ? -19.173 13.509 25.372 1.00 49.22 230 LEU A C 1
ATOM 1609 O O . LEU A 1 230 ? -18.546 12.649 25.984 1.00 49.22 230 LEU A O 1
ATOM 1613 N N . GLY A 1 231 ? -18.633 14.710 25.110 1.00 52.56 231 GLY A N 1
ATOM 1614 C CA . GLY A 1 231 ? -17.244 15.037 25.463 1.00 52.56 231 GLY A CA 1
ATOM 1615 C C . GLY A 1 231 ? -16.205 14.190 24.716 1.00 52.56 231 GLY A C 1
ATOM 1616 O O . GLY A 1 231 ? -15.081 14.035 25.182 1.00 52.56 231 GLY A O 1
ATOM 1617 N N . THR A 1 232 ? -16.579 13.602 23.577 1.00 52.84 232 THR A N 1
ATOM 1618 C CA . THR A 1 232 ? -15.771 12.661 22.786 1.00 52.84 232 THR A CA 1
ATOM 1619 C C . THR A 1 232 ? -14.903 13.386 21.765 1.00 52.84 232 THR A C 1
ATOM 1621 O O . THR A 1 232 ? -14.924 13.042 20.584 1.00 52.84 232 THR A O 1
ATOM 1624 N N . ASP A 1 233 ? -14.184 14.428 22.184 1.00 59.75 233 ASP A N 1
ATOM 1625 C CA . ASP A 1 233 ? -13.342 15.166 21.249 1.00 59.75 233 ASP A CA 1
ATOM 1626 C C . ASP A 1 233 ? -12.135 14.321 20.788 1.00 59.75 233 ASP A C 1
ATOM 1628 O O . ASP A 1 233 ? -11.561 13.539 21.547 1.00 59.75 233 ASP A O 1
ATOM 1632 N N . LEU A 1 234 ? -11.737 14.464 19.524 1.00 63.91 234 LEU A N 1
ATOM 1633 C CA . LEU A 1 234 ? -10.528 13.840 18.992 1.00 63.91 234 LEU A CA 1
ATOM 1634 C C . LEU A 1 234 ? -9.368 14.761 19.336 1.00 63.91 234 LEU A C 1
ATOM 1636 O O . LEU A 1 234 ? -8.961 15.580 18.517 1.00 63.91 234 LEU A O 1
ATOM 1640 N N . ASN A 1 235 ? -8.816 14.649 20.541 1.00 66.38 235 ASN A N 1
ATOM 1641 C CA . ASN A 1 235 ? -7.459 15.148 20.737 1.00 66.38 235 ASN A CA 1
ATOM 1642 C C . ASN A 1 235 ? -6.534 14.213 19.943 1.00 66.38 235 ASN A C 1
ATOM 1644 O O . ASN A 1 235 ? -6.564 13.000 20.154 1.00 66.38 235 ASN A O 1
ATOM 1648 N N . GLY A 1 236 ? -5.855 14.766 18.935 1.00 76.75 236 GLY A N 1
ATOM 1649 C CA . GLY A 1 236 ? -5.129 14.027 17.901 1.00 76.75 236 GLY A CA 1
ATOM 1650 C C . GLY A 1 236 ? -5.676 14.215 16.478 1.00 76.75 236 GLY A C 1
ATOM 1651 O O . GLY A 1 236 ? -6.517 15.074 16.205 1.00 76.75 236 GLY A O 1
ATOM 1652 N N . GLN A 1 237 ? -5.150 13.418 15.551 1.00 83.88 237 GLN A N 1
ATOM 1653 C CA . GLN A 1 237 ? -5.511 13.440 14.135 1.00 83.88 237 GLN A CA 1
ATOM 1654 C C . GLN A 1 237 ? -5.588 12.015 13.589 1.00 83.88 237 GLN A C 1
ATOM 1656 O O . GLN A 1 237 ? -4.719 11.193 13.877 1.00 83.88 237 GLN A O 1
ATOM 1661 N N . ILE A 1 238 ? -6.614 11.749 12.784 1.00 87.44 238 ILE A N 1
ATOM 1662 C CA . ILE A 1 238 ? -6.641 10.611 11.864 1.00 87.44 238 ILE A CA 1
ATOM 1663 C C . ILE A 1 238 ? -6.554 11.190 10.459 1.00 87.44 238 ILE A C 1
ATOM 1665 O O . ILE A 1 238 ? -7.359 12.049 10.086 1.00 87.44 238 ILE A O 1
ATOM 1669 N N . THR A 1 239 ? -5.580 10.735 9.686 1.00 92.06 239 THR A N 1
ATOM 1670 C CA . THR A 1 239 ? -5.440 11.113 8.281 1.00 92.06 239 THR A CA 1
ATOM 1671 C C . THR A 1 239 ? -5.628 9.871 7.438 1.00 92.06 239 THR A C 1
ATOM 1673 O O . THR A 1 239 ? -4.849 8.934 7.552 1.00 92.06 239 THR A O 1
ATOM 1676 N N . VAL A 1 240 ? -6.648 9.868 6.587 1.00 94.00 240 VAL A N 1
ATOM 1677 C CA . VAL A 1 240 ? -6.839 8.829 5.573 1.00 94.00 240 VAL A CA 1
ATOM 1678 C C . VAL A 1 240 ? -6.456 9.421 4.226 1.00 94.00 240 VAL A C 1
ATOM 1680 O O . VAL A 1 240 ? -7.007 10.444 3.818 1.00 94.00 240 VAL A O 1
ATOM 1683 N N . ILE A 1 241 ? -5.513 8.795 3.536 1.00 96.50 241 ILE A N 1
ATOM 1684 C CA . ILE A 1 241 ? -5.113 9.136 2.174 1.00 96.50 241 ILE A CA 1
ATOM 1685 C C . ILE A 1 241 ? -5.520 7.968 1.283 1.00 96.50 241 ILE A C 1
ATOM 1687 O O . ILE A 1 241 ? -5.086 6.835 1.483 1.00 96.50 241 ILE A O 1
ATOM 1691 N N . LEU A 1 242 ? -6.384 8.248 0.316 1.00 96.75 242 LEU A N 1
ATOM 1692 C CA . LEU A 1 242 ? -6.857 7.290 -0.671 1.00 96.75 242 LEU A CA 1
ATOM 1693 C C . LEU A 1 242 ? -6.171 7.548 -2.006 1.00 96.75 242 LEU A C 1
ATOM 1695 O O . LEU A 1 242 ? -5.977 8.709 -2.392 1.00 96.75 242 LEU A O 1
ATOM 1699 N N . ASN A 1 243 ? -5.852 6.466 -2.717 1.00 96.94 243 ASN A N 1
ATOM 1700 C CA . ASN A 1 243 ? -5.098 6.508 -3.969 1.00 96.94 243 ASN A CA 1
ATOM 1701 C C . ASN A 1 243 ? -3.869 7.427 -3.835 1.00 96.94 243 ASN A C 1
ATOM 1703 O O . ASN A 1 243 ? -3.697 8.372 -4.609 1.00 96.94 243 ASN A O 1
ATOM 1707 N N . GLU A 1 244 ? -3.071 7.217 -2.784 1.00 98.25 244 GLU A N 1
ATOM 1708 C CA . GLU A 1 244 ? -1.853 7.988 -2.547 1.00 98.25 244 GLU A CA 1
ATOM 1709 C C . GLU A 1 244 ? -0.861 7.667 -3.659 1.00 98.25 244 GLU A C 1
ATOM 1711 O O . GLU A 1 244 ? -0.428 6.528 -3.794 1.00 98.25 244 GLU A O 1
ATOM 1716 N N . GLN A 1 245 ? -0.507 8.667 -4.459 1.00 97.75 245 GLN A N 1
ATOM 1717 C CA . GLN A 1 245 ? 0.409 8.536 -5.582 1.00 97.75 245 GLN A CA 1
ATOM 1718 C C . GLN A 1 245 ? 1.638 9.397 -5.337 1.00 97.75 245 GLN A C 1
ATOM 1720 O O . GLN A 1 245 ? 1.565 10.629 -5.343 1.00 97.75 245 GLN A O 1
ATOM 1725 N N . ILE A 1 246 ? 2.778 8.729 -5.175 1.00 98.00 246 ILE A N 1
ATOM 1726 C CA . ILE A 1 246 ? 4.076 9.346 -4.913 1.00 98.00 246 ILE A CA 1
ATOM 1727 C C . ILE A 1 246 ? 4.949 9.153 -6.160 1.00 98.00 246 ILE A C 1
ATOM 1729 O O . ILE A 1 246 ? 5.648 8.140 -6.274 1.00 98.00 246 ILE A O 1
ATOM 1733 N N . PRO A 1 247 ? 4.894 10.077 -7.139 1.00 97.44 247 PRO A N 1
ATOM 1734 C CA . PRO A 1 247 ? 5.748 10.006 -8.313 1.00 97.44 247 PRO A CA 1
ATOM 1735 C C . PRO A 1 247 ? 7.204 10.306 -7.940 1.00 97.44 247 PRO A C 1
ATOM 1737 O O . PRO A 1 247 ? 7.499 11.143 -7.085 1.00 97.44 247 PRO A O 1
ATOM 1740 N N . THR A 1 248 ? 8.126 9.646 -8.628 1.00 96.88 248 THR A N 1
ATOM 1741 C CA . THR A 1 248 ? 9.573 9.825 -8.498 1.00 96.88 248 THR A CA 1
ATOM 1742 C C . THR A 1 248 ? 10.219 9.917 -9.881 1.00 96.88 248 THR A C 1
ATOM 1744 O O . THR A 1 248 ? 9.656 9.478 -10.885 1.00 96.88 248 THR A O 1
ATOM 1747 N N . GLY A 1 249 ? 11.418 10.498 -9.939 1.00 95.12 249 GLY A N 1
ATOM 1748 C CA . GLY A 1 249 ? 12.177 10.661 -11.179 1.00 95.12 249 GLY A CA 1
ATOM 1749 C C . GLY A 1 249 ? 11.902 11.966 -11.931 1.00 95.12 249 GLY A C 1
ATOM 1750 O O . GLY A 1 249 ? 11.149 12.831 -11.486 1.00 95.12 249 GLY A O 1
ATOM 1751 N N . ASP A 1 250 ? 12.587 12.126 -13.060 1.00 93.69 250 ASP A N 1
ATOM 1752 C CA . ASP A 1 250 ? 12.590 13.328 -13.903 1.00 93.69 250 ASP A CA 1
ATOM 1753 C C . ASP A 1 250 ? 11.859 13.135 -15.248 1.00 93.69 250 ASP A C 1
ATOM 1755 O O . ASP A 1 250 ? 11.768 14.075 -16.039 1.00 93.69 250 ASP A O 1
ATOM 1759 N N . GLY A 1 251 ? 11.363 11.924 -15.527 1.00 93.00 251 GLY A N 1
ATOM 1760 C CA . GLY A 1 251 ? 10.738 11.536 -16.797 1.00 93.00 251 GLY A CA 1
ATOM 1761 C C . GLY A 1 251 ? 11.722 11.372 -17.966 1.00 93.00 251 GLY A C 1
ATOM 1762 O O . GLY A 1 251 ? 11.309 11.087 -19.090 1.00 93.00 251 GLY A O 1
ATOM 1763 N N . ILE A 1 252 ? 13.026 11.548 -17.731 1.00 90.44 252 ILE A N 1
ATOM 1764 C CA . ILE A 1 252 ? 14.078 11.510 -18.758 1.00 90.44 252 ILE A CA 1
ATOM 1765 C C . ILE A 1 252 ? 15.035 10.353 -18.483 1.00 90.44 252 ILE A C 1
ATOM 1767 O O . ILE A 1 252 ? 15.206 9.472 -19.328 1.00 90.44 252 ILE A O 1
ATOM 1771 N N . THR A 1 253 ? 15.671 10.382 -17.315 1.00 92.44 253 THR A N 1
ATOM 1772 C CA . THR A 1 253 ? 16.613 9.374 -16.823 1.00 92.44 253 THR A CA 1
ATOM 1773 C C . THR A 1 253 ? 15.942 8.411 -15.863 1.00 92.44 253 THR A C 1
ATOM 1775 O O . THR A 1 253 ? 16.343 7.262 -15.787 1.00 92.44 253 THR A O 1
ATOM 1778 N N . SER A 1 254 ? 14.894 8.833 -15.164 1.00 95.56 254 SER A N 1
ATOM 1779 C CA . SER A 1 254 ? 14.130 7.955 -14.285 1.00 95.56 254 SER A CA 1
ATOM 1780 C C . SER A 1 254 ? 12.662 8.347 -14.255 1.00 95.56 254 SER A C 1
ATOM 1782 O O . SER A 1 254 ? 12.322 9.524 -14.358 1.00 95.56 254 SER A O 1
ATOM 1784 N N . ALA A 1 255 ? 11.786 7.364 -14.103 1.00 97.75 255 ALA A N 1
ATOM 1785 C CA . ALA A 1 255 ? 10.386 7.593 -13.777 1.00 97.75 255 ALA A CA 1
ATOM 1786 C C . ALA A 1 255 ? 9.900 6.438 -12.915 1.00 97.75 255 ALA A C 1
ATOM 1788 O O . ALA A 1 255 ? 10.099 5.277 -13.268 1.00 97.75 255 ALA A O 1
ATOM 1789 N N . GLY A 1 256 ? 9.262 6.757 -11.800 1.00 98.00 256 GLY A N 1
ATOM 1790 C CA . GLY A 1 256 ? 8.652 5.763 -10.941 1.00 98.00 256 GLY A CA 1
ATOM 1791 C C . GLY A 1 256 ? 7.452 6.317 -10.206 1.00 98.00 256 GLY A C 1
ATOM 1792 O O . GLY A 1 256 ? 7.216 7.525 -10.179 1.00 98.00 256 GLY A O 1
ATOM 1793 N N . ILE A 1 257 ? 6.682 5.425 -9.608 1.00 98.56 257 ILE A N 1
ATOM 1794 C CA . ILE A 1 257 ? 5.514 5.769 -8.815 1.00 98.56 257 ILE A CA 1
ATOM 1795 C C . ILE A 1 257 ? 5.291 4.705 -7.748 1.00 98.56 257 ILE A C 1
ATOM 1797 O O . ILE A 1 257 ? 5.367 3.509 -8.026 1.00 98.56 257 ILE A O 1
ATOM 1801 N N . THR A 1 258 ? 5.021 5.159 -6.528 1.00 98.50 258 THR A N 1
ATOM 1802 C CA . THR A 1 258 ? 4.441 4.328 -5.470 1.00 98.50 258 THR A CA 1
ATOM 1803 C C . THR A 1 258 ? 2.970 4.685 -5.346 1.00 98.50 258 THR A C 1
ATOM 1805 O O . THR A 1 258 ? 2.632 5.870 -5.316 1.00 98.50 258 THR A O 1
ATOM 1808 N N . VAL A 1 259 ? 2.116 3.670 -5.280 1.00 98.50 259 VAL A N 1
ATOM 1809 C CA . VAL A 1 259 ? 0.674 3.805 -5.112 1.00 98.50 259 VAL A CA 1
ATOM 1810 C C . VAL A 1 259 ? 0.240 3.026 -3.884 1.00 98.50 259 VAL A C 1
ATOM 1812 O O . VAL A 1 259 ? 0.432 1.813 -3.839 1.00 98.50 259 VAL A O 1
ATOM 1815 N N . ASN A 1 260 ? -0.366 3.711 -2.918 1.00 98.19 260 ASN A N 1
ATOM 1816 C CA . ASN A 1 260 ? -1.082 3.075 -1.815 1.00 98.19 260 ASN A CA 1
ATOM 1817 C C . ASN A 1 260 ? -2.576 3.266 -2.061 1.00 98.19 260 ASN A C 1
ATOM 1819 O O . ASN A 1 260 ? -3.032 4.405 -2.200 1.00 98.19 260 ASN A O 1
ATOM 1823 N N . ALA A 1 261 ? -3.351 2.182 -2.106 1.00 97.25 261 ALA A N 1
ATOM 1824 C CA . ALA A 1 261 ? -4.795 2.328 -2.264 1.00 97.25 261 ALA A CA 1
ATOM 1825 C C . ALA A 1 261 ? -5.404 3.035 -1.048 1.00 97.25 261 ALA A C 1
ATOM 1827 O O . ALA A 1 261 ? -6.188 3.973 -1.209 1.00 97.25 261 ALA A O 1
ATOM 1828 N N . ILE A 1 262 ? -4.987 2.627 0.156 1.00 96.81 262 ILE A N 1
ATOM 1829 C CA . ILE A 1 262 ? -5.362 3.258 1.423 1.00 96.81 262 ILE A CA 1
ATOM 1830 C C . ILE A 1 262 ? -4.121 3.406 2.297 1.00 96.81 262 ILE A C 1
ATOM 1832 O O . ILE A 1 262 ? -3.379 2.446 2.500 1.00 96.81 262 ILE A O 1
ATOM 1836 N N . HIS A 1 263 ? -3.943 4.594 2.858 1.00 97.25 263 HIS A N 1
ATOM 1837 C CA . HIS A 1 263 ? -2.976 4.877 3.904 1.00 97.25 263 HIS A CA 1
ATOM 1838 C C . HIS A 1 263 ? -3.688 5.621 5.038 1.00 97.25 263 HIS A C 1
ATOM 1840 O O . HIS A 1 263 ? -4.169 6.739 4.856 1.00 97.25 263 HIS A O 1
ATOM 1846 N N . VAL A 1 264 ? -3.791 4.987 6.204 1.00 94.75 264 VAL A N 1
ATOM 1847 C CA . VAL A 1 264 ? -4.358 5.583 7.418 1.00 94.75 264 VAL A CA 1
ATOM 1848 C C . VAL A 1 264 ? -3.233 5.877 8.395 1.00 94.75 264 VAL A C 1
ATOM 1850 O O . VAL A 1 264 ? -2.483 4.973 8.740 1.00 94.75 264 VAL A O 1
ATOM 1853 N N . LEU A 1 265 ? -3.148 7.116 8.866 1.00 93.62 265 LEU A N 1
ATOM 1854 C CA . LEU A 1 265 ? -2.195 7.563 9.873 1.00 93.62 265 LEU A CA 1
ATOM 1855 C C . LEU A 1 265 ? -2.940 7.997 11.136 1.00 93.62 265 LEU A C 1
ATOM 1857 O O . LEU A 1 265 ? -3.836 8.844 11.078 1.00 93.62 265 LEU A O 1
ATOM 1861 N N . PHE A 1 266 ? -2.517 7.464 12.278 1.00 89.75 266 PHE A N 1
ATOM 1862 C CA . PHE A 1 266 ? -3.012 7.820 13.603 1.00 89.75 266 PHE A CA 1
ATOM 1863 C C . PHE A 1 266 ? -1.956 8.626 14.354 1.00 89.75 266 PHE A C 1
ATOM 1865 O O . PHE A 1 266 ? -0.815 8.185 14.522 1.00 89.75 266 PHE A O 1
ATOM 1872 N N . VAL A 1 267 ? -2.343 9.803 14.843 1.00 87.38 267 VAL A N 1
ATOM 1873 C CA . VAL A 1 267 ? -1.483 10.663 15.660 1.00 87.38 267 VAL A CA 1
ATOM 1874 C C . VAL A 1 267 ? -2.228 11.048 16.929 1.00 87.38 267 VAL A C 1
ATOM 1876 O O . VAL A 1 267 ? -3.099 11.917 16.906 1.00 87.38 267 VAL A O 1
ATOM 1879 N N . ASN A 1 268 ? -1.851 10.425 18.047 1.00 79.44 268 ASN A N 1
ATOM 1880 C CA . ASN A 1 268 ? -2.385 10.687 19.389 1.00 79.44 268 ASN A CA 1
ATOM 1881 C C . ASN A 1 268 ? -3.904 10.522 19.517 1.00 79.44 268 ASN A C 1
ATOM 1883 O O . ASN A 1 268 ? -4.513 11.138 20.382 1.00 79.44 268 ASN A O 1
ATOM 1887 N N . THR A 1 269 ? -4.526 9.702 18.677 1.00 74.69 269 THR A N 1
ATOM 1888 C CA . THR A 1 269 ? -5.982 9.623 18.568 1.00 74.69 269 THR A CA 1
ATOM 1889 C C . THR A 1 269 ? -6.621 9.012 19.827 1.00 74.69 269 THR A C 1
ATOM 1891 O O . THR A 1 269 ? -6.198 7.958 20.291 1.00 74.69 269 THR A O 1
ATOM 1894 N N . GLY A 1 270 ? -7.679 9.637 20.362 1.00 67.62 270 GLY A N 1
ATOM 1895 C CA . GLY A 1 270 ? -8.584 9.015 21.347 1.00 67.62 270 GLY A CA 1
ATOM 1896 C C . GLY A 1 270 ? -8.291 9.273 22.834 1.00 67.62 270 GLY A C 1
ATOM 1897 O O . GLY A 1 270 ? -8.966 8.690 23.682 1.00 67.62 270 GLY A O 1
ATOM 1898 N N . ALA A 1 271 ? -7.344 10.154 23.177 1.00 66.56 271 ALA A N 1
ATOM 1899 C CA . ALA A 1 271 ? -6.977 10.431 24.575 1.00 66.56 271 ALA A CA 1
ATOM 1900 C C . ALA A 1 271 ? -8.122 11.044 25.421 1.00 66.56 271 ALA A C 1
ATOM 1902 O O . ALA A 1 271 ? -8.304 10.667 26.581 1.00 66.56 271 ALA A O 1
ATOM 1903 N N . GLU A 1 272 ? -8.956 11.927 24.852 1.00 63.91 272 GLU A N 1
ATOM 1904 C CA . GLU A 1 272 ? -10.025 12.604 25.616 1.00 63.91 272 GLU A CA 1
ATOM 1905 C C . GLU A 1 272 ? -11.165 11.682 26.034 1.00 63.91 272 GLU A C 1
ATOM 1907 O O . GLU A 1 272 ? -11.835 11.967 27.023 1.00 63.91 272 GLU A O 1
ATOM 1912 N N . PHE A 1 273 ? -11.378 10.556 25.341 1.00 61.69 273 PHE A N 1
ATOM 1913 C CA . PHE A 1 273 ? -12.374 9.573 25.773 1.00 61.69 273 PHE A CA 1
ATOM 1914 C C . PHE A 1 273 ? -12.099 9.124 27.213 1.00 61.69 273 PHE A C 1
ATOM 1916 O O . PHE A 1 273 ? -13.009 9.023 28.034 1.00 61.69 273 PHE A O 1
ATOM 1923 N N . PHE A 1 274 ? -10.829 8.928 27.559 1.00 61.25 274 PHE A N 1
ATOM 1924 C CA . PHE A 1 274 ? -10.443 8.571 28.916 1.00 61.25 274 PHE A CA 1
ATOM 1925 C C . PHE A 1 274 ? -10.529 9.747 29.876 1.00 61.25 274 PHE A C 1
ATOM 1927 O O . PHE A 1 274 ? -11.026 9.567 30.990 1.00 61.25 274 PHE A O 1
ATOM 1934 N N . ASN A 1 275 ? -10.135 10.948 29.442 1.00 63.72 275 ASN A N 1
ATOM 1935 C CA . ASN A 1 275 ? -10.293 12.156 30.252 1.00 63.72 275 ASN A CA 1
ATOM 1936 C C . ASN A 1 275 ? -11.771 12.382 30.620 1.00 63.72 275 ASN A C 1
ATOM 1938 O O . ASN A 1 275 ? -12.074 12.684 31.776 1.00 63.72 275 ASN A O 1
ATOM 1942 N N . ALA A 1 276 ? -12.697 12.140 29.686 1.00 60.88 276 ALA A N 1
ATOM 1943 C CA . ALA A 1 276 ? -14.142 12.194 29.902 1.00 60.88 276 ALA A CA 1
ATOM 1944 C C . ALA A 1 276 ? -14.640 11.117 30.885 1.00 60.88 276 ALA A C 1
ATOM 1946 O O . ALA A 1 276 ? -15.561 11.362 31.665 1.00 60.88 276 ALA A O 1
ATOM 1947 N N . LEU A 1 277 ? -13.990 9.949 30.921 1.00 58.94 277 LEU A N 1
ATOM 1948 C CA . LEU A 1 277 ? -14.205 8.913 31.940 1.00 58.94 277 LEU A CA 1
ATOM 1949 C C . LEU A 1 277 ? -13.502 9.212 33.281 1.00 58.94 277 LEU A C 1
ATOM 1951 O O . LEU A 1 277 ? -13.545 8.388 34.197 1.00 58.94 277 LEU A O 1
ATOM 1955 N N . GLY A 1 278 ? -12.865 10.379 33.427 1.00 60.34 278 GLY A N 1
ATOM 1956 C CA . GLY A 1 278 ? -12.119 10.769 34.627 1.00 60.34 278 GLY A CA 1
ATOM 1957 C C . GLY A 1 278 ? -10.772 10.056 34.780 1.00 60.34 278 GLY A C 1
ATOM 1958 O O . GLY A 1 278 ? -10.170 10.100 35.854 1.00 60.34 278 GLY A O 1
ATOM 1959 N N . ILE A 1 279 ? -10.299 9.394 33.724 1.00 64.12 279 ILE A N 1
ATOM 1960 C CA . ILE A 1 279 ? -9.001 8.729 33.648 1.00 64.12 279 ILE A CA 1
ATOM 1961 C C . ILE A 1 279 ? -8.070 9.675 32.893 1.00 64.12 279 ILE A C 1
ATOM 1963 O O . ILE A 1 279 ? -8.148 9.787 31.677 1.00 64.12 279 ILE A O 1
ATOM 1967 N N . SER A 1 280 ? -7.192 10.372 33.614 1.00 64.12 280 SER A N 1
ATOM 1968 C CA . SER A 1 280 ? -6.244 11.292 32.981 1.00 64.12 280 SER A CA 1
ATOM 1969 C C . SER A 1 280 ? -5.125 10.519 32.279 1.00 64.12 280 SER A C 1
ATOM 1971 O O . SER A 1 280 ? -4.078 10.235 32.866 1.00 64.12 280 SER A O 1
ATOM 1973 N N . ILE A 1 281 ? -5.352 10.164 31.018 1.00 63.09 281 ILE A N 1
ATOM 1974 C CA . ILE A 1 281 ? -4.285 9.714 30.127 1.00 63.09 281 ILE A CA 1
ATOM 1975 C C . ILE A 1 281 ? -3.639 10.980 29.575 1.00 63.09 281 ILE A C 1
ATOM 1977 O O . ILE A 1 281 ? -4.330 11.878 29.109 1.00 63.09 281 ILE A O 1
ATOM 1981 N N . GLY A 1 282 ? -2.323 11.106 29.717 1.00 58.62 282 GLY A N 1
ATOM 1982 C CA . GLY A 1 282 ? -1.607 12.293 29.262 1.00 58.62 282 GLY A CA 1
ATOM 1983 C C . GLY A 1 282 ? -1.818 12.475 27.763 1.00 58.62 282 GLY A C 1
ATOM 1984 O O . GLY A 1 282 ? -1.961 11.487 27.048 1.00 58.62 282 GLY A O 1
ATOM 1985 N N . ASP A 1 283 ? -1.803 13.723 27.295 1.00 57.91 283 ASP A N 1
ATOM 1986 C CA . ASP A 1 283 ? -2.089 14.134 25.907 1.00 57.91 283 ASP A CA 1
ATOM 1987 C C . ASP A 1 283 ? -1.092 13.593 24.849 1.00 57.91 283 ASP A C 1
ATOM 1989 O O . ASP A 1 283 ? -0.941 14.154 23.763 1.00 57.91 283 ASP A O 1
ATOM 1993 N N . THR A 1 284 ? -0.341 12.535 25.152 1.00 57.88 284 THR A N 1
ATOM 1994 C CA . THR A 1 284 ? 0.765 12.029 24.343 1.00 57.88 284 THR A CA 1
ATOM 1995 C C . THR A 1 284 ? 0.650 10.520 24.117 1.00 57.88 284 THR A C 1
ATOM 1997 O O . THR A 1 284 ? 0.856 9.738 25.044 1.00 57.88 284 THR A O 1
ATOM 2000 N N . ASN A 1 285 ? 0.437 10.135 22.853 1.00 60.69 285 ASN A N 1
ATOM 2001 C CA . ASN A 1 285 ? 0.652 8.805 22.264 1.00 60.69 285 ASN A CA 1
ATOM 2002 C C . ASN A 1 285 ? -0.341 7.689 22.625 1.00 60.69 285 ASN A C 1
ATOM 2004 O O . ASN A 1 285 ? 0.067 6.537 22.744 1.00 60.69 285 ASN A O 1
ATOM 2008 N N . PHE A 1 286 ? -1.634 8.001 22.773 1.00 73.69 286 PHE A N 1
ATOM 2009 C CA . PHE A 1 286 ? -2.608 6.962 23.110 1.00 73.69 286 PHE A CA 1
ATOM 2010 C C . PHE A 1 286 ? -2.887 5.979 21.959 1.00 73.69 286 PHE A C 1
ATOM 2012 O O . PHE A 1 286 ? -2.762 4.791 22.196 1.00 73.69 286 PHE A O 1
ATOM 2019 N N . VAL A 1 287 ? -3.199 6.430 20.736 1.00 78.19 287 VAL A N 1
ATOM 2020 C CA . VAL A 1 287 ? -3.159 5.594 19.515 1.00 78.19 287 VAL A CA 1
ATOM 2021 C C . VAL A 1 287 ? -2.235 6.268 18.508 1.00 78.19 287 VAL A C 1
ATOM 2023 O O . VAL A 1 287 ? -2.475 7.412 18.105 1.00 78.19 287 VAL A O 1
ATOM 2026 N N . THR A 1 288 ? -1.174 5.575 18.110 1.00 86.38 288 THR A N 1
ATOM 2027 C CA . THR A 1 288 ? -0.220 6.046 17.099 1.00 86.38 288 THR A CA 1
ATOM 2028 C C . THR A 1 288 ? 0.143 4.923 16.153 1.00 86.38 288 THR A C 1
ATOM 2030 O O . THR A 1 288 ? 0.290 3.788 16.591 1.00 86.38 288 THR A O 1
ATOM 2033 N N . GLY A 1 289 ? 0.336 5.238 14.879 1.00 90.56 289 GLY A N 1
ATOM 2034 C CA . GLY A 1 289 ? 0.778 4.252 13.902 1.00 90.56 289 GLY A CA 1
ATOM 2035 C C . GLY A 1 289 ? 0.154 4.458 12.537 1.00 90.56 289 GLY A C 1
ATOM 2036 O O . GLY A 1 289 ? -0.476 5.486 12.282 1.00 90.56 289 GLY A O 1
ATOM 2037 N N . GLU A 1 290 ? 0.324 3.472 11.670 1.00 94.19 290 GLU A N 1
ATOM 2038 C CA . GLU A 1 290 ? -0.177 3.499 10.308 1.00 94.19 290 GLU A CA 1
ATOM 2039 C C . GLU A 1 290 ? -0.723 2.144 9.851 1.00 94.19 290 GLU A C 1
ATOM 2041 O O . GLU A 1 290 ? -0.329 1.072 10.319 1.00 94.19 290 GLU A O 1
ATOM 2046 N N . ILE A 1 291 ? -1.652 2.215 8.905 1.00 94.75 291 ILE A N 1
ATOM 2047 C CA . ILE A 1 291 ? -2.180 1.071 8.170 1.00 94.75 291 ILE A CA 1
ATOM 2048 C C . ILE A 1 291 ? -2.054 1.400 6.688 1.00 94.75 291 ILE A C 1
ATOM 2050 O O . ILE A 1 291 ? -2.598 2.407 6.232 1.00 94.75 291 ILE A O 1
ATOM 2054 N N . ILE A 1 292 ? -1.356 0.550 5.938 1.00 97.25 292 ILE A N 1
ATOM 2055 C CA . ILE A 1 292 ? -1.191 0.675 4.489 1.00 97.25 292 ILE A CA 1
ATOM 2056 C C . ILE A 1 292 ? -1.792 -0.561 3.825 1.00 97.25 292 ILE A C 1
ATOM 2058 O O . ILE A 1 292 ? -1.437 -1.696 4.155 1.00 97.25 292 ILE A O 1
ATOM 2062 N N . VAL A 1 293 ? -2.688 -0.333 2.867 1.00 97.44 293 VAL A N 1
ATOM 2063 C CA . VAL A 1 293 ? -3.398 -1.385 2.135 1.00 97.44 293 VAL A CA 1
ATOM 2064 C C . VAL A 1 293 ? -3.141 -1.249 0.643 1.00 97.44 293 VAL A C 1
ATOM 2066 O O . VAL A 1 293 ? -3.246 -0.154 0.086 1.00 97.44 293 VAL A O 1
ATOM 2069 N N . ALA A 1 294 ? -2.856 -2.392 0.019 1.00 97.69 294 ALA A N 1
ATOM 2070 C CA . ALA A 1 294 ? -2.558 -2.572 -1.391 1.00 97.69 294 ALA A CA 1
ATOM 2071 C C . ALA A 1 294 ? -1.531 -1.541 -1.870 1.00 97.69 294 ALA A C 1
ATOM 2073 O O . ALA A 1 294 ? -1.871 -0.538 -2.499 1.00 97.69 294 ALA A O 1
ATOM 2074 N N . GLN A 1 295 ? -0.261 -1.788 -1.567 1.00 98.50 295 GLN A N 1
ATOM 2075 C CA . GLN A 1 295 ? 0.845 -0.964 -2.034 1.00 98.50 295 GLN A CA 1
ATOM 2076 C C . GLN A 1 295 ? 1.459 -1.566 -3.294 1.00 98.50 295 GLN A C 1
ATOM 2078 O O . GLN A 1 295 ? 1.750 -2.761 -3.339 1.00 98.50 295 GLN A O 1
ATOM 2083 N N . SER A 1 296 ? 1.682 -0.722 -4.295 1.00 98.62 296 SER A N 1
ATOM 2084 C CA . SER A 1 296 ? 2.350 -1.071 -5.546 1.00 98.62 296 SER A CA 1
ATOM 2085 C C . SER A 1 296 ? 3.425 -0.040 -5.864 1.00 98.62 296 SER A C 1
ATOM 2087 O O . SER A 1 296 ? 3.222 1.160 -5.691 1.00 98.62 296 SER A O 1
ATOM 2089 N N . HIS A 1 297 ? 4.572 -0.486 -6.355 1.00 98.56 297 HIS A N 1
ATOM 2090 C CA . HIS A 1 297 ? 5.696 0.363 -6.722 1.00 98.56 297 HIS A CA 1
ATOM 2091 C C . HIS A 1 297 ? 6.297 -0.088 -8.049 1.00 98.56 297 HIS A C 1
ATOM 2093 O O . HIS A 1 297 ? 6.613 -1.265 -8.218 1.00 98.56 297 HIS A O 1
ATOM 2099 N N . ALA A 1 298 ? 6.528 0.864 -8.948 1.00 98.50 298 ALA A N 1
ATOM 2100 C CA . ALA A 1 298 ? 7.240 0.645 -10.201 1.00 98.50 298 ALA A CA 1
ATOM 2101 C C . ALA A 1 298 ? 8.231 1.784 -10.455 1.00 98.50 298 ALA A C 1
ATOM 2103 O O . ALA A 1 298 ? 7.892 2.953 -10.274 1.00 98.50 298 ALA A O 1
ATOM 2104 N N . LEU A 1 299 ? 9.436 1.456 -10.918 1.00 98.12 299 LEU A N 1
ATOM 2105 C CA . LEU A 1 299 ? 10.490 2.410 -11.256 1.00 98.12 299 LEU A CA 1
ATOM 2106 C C . LEU A 1 299 ? 11.263 1.927 -12.482 1.00 98.12 299 LEU A C 1
ATOM 2108 O O . LEU A 1 299 ? 11.667 0.770 -12.565 1.00 98.12 299 LEU A O 1
ATOM 2112 N N . LEU A 1 300 ? 11.543 2.843 -13.404 1.00 97.12 300 LEU A N 1
ATOM 2113 C CA . LEU A 1 300 ? 12.521 2.665 -14.469 1.00 97.12 300 LEU A CA 1
ATOM 2114 C C . LEU A 1 300 ? 13.673 3.645 -14.292 1.00 97.12 300 LEU A C 1
ATOM 2116 O O . LEU A 1 300 ? 13.462 4.821 -13.987 1.00 97.12 300 LEU A O 1
ATOM 2120 N N . ASN A 1 301 ? 14.887 3.167 -14.557 1.00 95.06 301 ASN A N 1
ATOM 2121 C CA . ASN A 1 301 ? 16.087 3.988 -14.599 1.00 95.06 301 ASN A CA 1
ATOM 2122 C C . ASN A 1 301 ? 16.874 3.716 -15.889 1.00 95.06 301 ASN A C 1
ATOM 2124 O O . ASN A 1 301 ? 17.249 2.582 -16.213 1.00 95.06 301 ASN A O 1
ATOM 2128 N N . ALA A 1 302 ? 17.125 4.789 -16.622 1.00 91.50 302 ALA A N 1
ATOM 2129 C CA . ALA A 1 302 ? 17.898 4.834 -17.841 1.00 91.50 302 ALA A CA 1
ATOM 2130 C C . ALA A 1 302 ? 19.251 5.477 -17.568 1.00 91.50 302 ALA A C 1
ATOM 2132 O O . ALA A 1 302 ? 19.358 6.606 -17.085 1.00 91.50 302 ALA A O 1
ATOM 2133 N N . VAL A 1 303 ? 20.305 4.761 -17.938 1.00 85.94 303 VAL A N 1
ATOM 2134 C CA . VAL A 1 303 ? 21.669 5.263 -17.831 1.00 85.94 303 VAL A CA 1
ATOM 2135 C C . VAL A 1 303 ? 22.108 5.704 -19.215 1.00 85.94 303 VAL A C 1
ATOM 2137 O O . VAL A 1 303 ? 21.943 4.983 -20.196 1.00 85.94 303 VAL A O 1
ATOM 2140 N N . VAL A 1 304 ? 22.692 6.898 -19.301 1.00 80.38 304 VAL A N 1
ATOM 2141 C CA . VAL A 1 304 ? 23.408 7.330 -20.503 1.00 80.38 304 VAL A CA 1
ATOM 2142 C C . VAL A 1 304 ? 24.801 6.708 -20.439 1.00 80.38 304 VAL A C 1
ATOM 2144 O O . VAL A 1 304 ? 25.567 7.086 -19.548 1.00 80.38 304 VAL A O 1
ATOM 2147 N N . PRO A 1 305 ? 25.173 5.777 -21.339 1.00 68.56 305 PRO A N 1
ATOM 2148 C CA . PRO A 1 305 ? 26.544 5.304 -21.395 1.00 68.56 305 PRO A CA 1
ATOM 2149 C C . PRO A 1 305 ? 27.460 6.503 -21.609 1.00 68.56 305 PRO A C 1
ATOM 2151 O O . PRO A 1 305 ? 27.201 7.323 -22.496 1.00 68.56 305 PRO A O 1
ATOM 2154 N N . GLU A 1 306 ? 28.522 6.616 -20.807 1.00 68.00 306 GLU A N 1
ATOM 2155 C CA . GLU A 1 306 ? 29.512 7.669 -21.014 1.00 68.00 306 GLU A CA 1
ATOM 2156 C C . GLU A 1 306 ? 29.952 7.644 -22.485 1.00 68.00 306 GLU A C 1
ATOM 2158 O O . GLU A 1 306 ? 30.260 6.565 -23.013 1.00 68.00 306 GLU A O 1
ATOM 2163 N N . PRO A 1 307 ? 29.973 8.799 -23.182 1.00 63.12 307 PRO A N 1
ATOM 2164 C CA . PRO A 1 307 ? 30.434 8.836 -24.558 1.00 63.12 307 PRO A CA 1
ATOM 2165 C C . PRO A 1 307 ? 31.831 8.243 -24.563 1.00 63.12 307 PRO A C 1
ATOM 2167 O O . PRO A 1 307 ? 32.684 8.735 -23.828 1.00 63.12 307 PRO A O 1
ATOM 2170 N N . SER A 1 308 ? 32.041 7.177 -25.344 1.00 66.75 308 SER A N 1
ATOM 2171 C CA . SER A 1 308 ? 33.261 6.368 -25.327 1.00 66.75 308 SER A CA 1
ATOM 2172 C C . SER A 1 308 ? 34.489 7.276 -25.348 1.00 66.75 308 SER A C 1
ATOM 2174 O O . SER A 1 308 ? 34.920 7.755 -26.398 1.00 66.75 308 SER A O 1
ATOM 2176 N N . SER A 1 309 ? 35.032 7.554 -24.165 1.00 68.06 309 SER A N 1
ATOM 2177 C CA . SER A 1 309 ? 36.099 8.532 -23.958 1.00 68.06 309 SER A CA 1
ATOM 2178 C C . SER A 1 309 ? 37.361 8.086 -24.692 1.00 68.06 309 SER A C 1
ATOM 2180 O O . SER A 1 309 ? 38.124 8.908 -25.191 1.00 68.06 309 SER A O 1
ATOM 2182 N N . LEU A 1 310 ? 37.496 6.771 -24.890 1.00 66.44 310 LEU A N 1
ATOM 2183 C CA . LEU A 1 310 ? 38.447 6.117 -25.785 1.00 66.44 310 LEU A CA 1
ATOM 2184 C C . LEU A 1 310 ? 38.276 6.496 -27.263 1.00 66.44 310 LEU A C 1
ATOM 2186 O O . LEU A 1 310 ? 39.278 6.708 -27.943 1.00 66.44 310 LEU A O 1
ATOM 2190 N N . ALA A 1 311 ? 37.047 6.613 -27.772 1.00 66.31 311 ALA A N 1
ATOM 2191 C CA . ALA A 1 311 ? 36.802 7.047 -29.147 1.00 66.31 311 ALA A CA 1
ATOM 2192 C C . ALA A 1 311 ? 37.161 8.531 -29.325 1.00 66.31 311 ALA A C 1
ATOM 2194 O O . ALA A 1 311 ? 37.850 8.891 -30.281 1.00 66.31 311 ALA A O 1
ATOM 2195 N N . LEU A 1 312 ? 36.784 9.384 -28.364 1.00 74.44 312 LEU A N 1
ATOM 2196 C CA . LEU A 1 312 ? 37.187 10.796 -28.334 1.00 74.44 312 LEU A CA 1
ATOM 2197 C C . LEU A 1 312 ? 38.712 10.953 -28.234 1.00 74.44 312 LEU A C 1
ATOM 2199 O O . LEU A 1 312 ? 39.299 11.753 -28.964 1.00 74.44 312 LEU A O 1
ATOM 2203 N N . LEU A 1 313 ? 39.370 10.157 -27.390 1.00 79.38 313 LEU A N 1
ATOM 2204 C CA . LEU A 1 313 ? 40.825 10.136 -27.259 1.00 79.38 313 LEU A CA 1
ATOM 2205 C C . LEU A 1 313 ? 41.498 9.652 -28.551 1.00 79.38 313 LEU A C 1
ATOM 2207 O O . LEU A 1 313 ? 42.465 10.262 -29.003 1.00 79.38 313 LEU A O 1
ATOM 2211 N N . GLY A 1 314 ? 40.966 8.609 -29.190 1.00 78.31 314 GLY A N 1
ATOM 2212 C CA . GLY A 1 314 ? 41.447 8.113 -30.481 1.00 78.31 314 GLY A CA 1
ATOM 2213 C C . GLY A 1 314 ? 41.346 9.164 -31.591 1.00 78.31 314 GLY A C 1
ATOM 2214 O O . GLY A 1 314 ? 42.308 9.381 -32.340 1.00 78.31 314 GLY A O 1
ATOM 2215 N N . LEU A 1 315 ? 40.223 9.884 -31.661 1.00 78.62 315 LEU A N 1
ATOM 2216 C CA . LEU A 1 315 ? 40.036 11.016 -32.575 1.00 78.62 315 LEU A CA 1
ATOM 2217 C C . LEU A 1 315 ? 40.994 12.176 -32.264 1.00 78.62 315 LEU A C 1
ATOM 2219 O O . LEU A 1 315 ? 41.606 12.740 -33.172 1.00 78.62 315 LEU A O 1
ATOM 2223 N N . ALA A 1 316 ? 41.198 12.504 -30.988 1.00 81.75 316 ALA A N 1
ATOM 2224 C CA . ALA A 1 316 ? 42.148 13.536 -30.584 1.00 81.75 316 ALA A CA 1
ATOM 2225 C C . ALA A 1 316 ? 43.591 13.163 -30.975 1.00 81.75 316 ALA A C 1
ATOM 2227 O O . ALA A 1 316 ? 44.313 13.977 -31.560 1.00 81.75 316 ALA A O 1
ATOM 2228 N N . CYS A 1 317 ? 44.008 11.919 -30.725 1.00 82.50 317 CYS A N 1
ATOM 2229 C CA . CYS A 1 317 ? 45.327 11.421 -31.105 1.00 82.50 317 CYS A CA 1
ATOM 2230 C C . CYS A 1 317 ? 45.531 11.470 -32.625 1.00 82.50 317 CYS A C 1
ATOM 2232 O O . CYS A 1 317 ? 46.544 11.997 -33.093 1.00 82.50 317 CYS A O 1
ATOM 2234 N N . THR A 1 318 ? 44.568 10.985 -33.413 1.00 81.50 318 THR A N 1
ATOM 2235 C CA . THR A 1 318 ? 44.652 11.023 -34.885 1.00 81.50 318 THR A CA 1
ATOM 2236 C C . THR A 1 318 ? 44.703 12.449 -35.434 1.00 81.50 318 THR A C 1
ATOM 2238 O O . THR A 1 318 ? 45.535 12.729 -36.302 1.00 81.50 318 THR A O 1
ATOM 2241 N N . ALA A 1 319 ? 43.918 13.380 -34.885 1.00 82.81 319 ALA A N 1
ATOM 2242 C CA . ALA A 1 319 ? 43.967 14.793 -35.261 1.00 82.81 319 ALA A CA 1
ATOM 2243 C C . ALA A 1 319 ? 45.344 15.431 -34.981 1.00 82.81 319 ALA A C 1
ATOM 2245 O O . ALA A 1 319 ? 45.878 16.171 -35.817 1.00 82.81 319 ALA A O 1
ATOM 2246 N N . VAL A 1 320 ? 45.971 15.113 -33.841 1.00 86.56 320 VAL A N 1
ATOM 2247 C CA . VAL A 1 320 ? 47.324 15.591 -33.500 1.00 86.56 320 VAL A CA 1
ATOM 2248 C C . VAL A 1 320 ? 48.370 15.051 -34.480 1.00 86.56 320 VAL A C 1
ATOM 2250 O O . VAL A 1 320 ? 49.222 15.814 -34.954 1.00 86.56 320 VAL A O 1
ATOM 2253 N N . PHE A 1 321 ? 48.304 13.764 -34.831 1.00 82.44 321 PHE A N 1
ATOM 2254 C CA . PHE A 1 321 ? 49.222 13.167 -35.805 1.00 82.44 321 PHE A CA 1
ATOM 2255 C C . PHE A 1 321 ? 49.034 13.740 -37.216 1.00 82.44 321 PHE A C 1
ATOM 2257 O O . PHE A 1 321 ? 50.027 14.041 -37.886 1.00 82.44 321 PHE A O 1
ATOM 2264 N N . ALA A 1 322 ? 47.793 13.985 -37.645 1.00 80.00 322 ALA A N 1
ATOM 2265 C CA . ALA A 1 322 ? 47.504 14.642 -38.920 1.00 80.00 322 ALA A CA 1
ATOM 2266 C C . ALA A 1 322 ? 48.085 16.069 -38.972 1.00 80.00 322 ALA A C 1
ATOM 2268 O O . ALA A 1 322 ? 48.768 16.433 -39.933 1.00 80.00 322 ALA A O 1
ATOM 2269 N N . ARG A 1 323 ? 47.917 16.859 -37.901 1.00 82.06 323 ARG A N 1
ATOM 2270 C CA . ARG A 1 323 ? 48.424 18.241 -37.825 1.00 82.06 323 ARG A CA 1
ATOM 2271 C C . ARG A 1 323 ? 49.952 18.326 -37.852 1.00 82.06 323 ARG A C 1
ATOM 2273 O O . ARG A 1 323 ? 50.503 19.229 -38.484 1.00 82.06 323 ARG A O 1
ATOM 2280 N N . ARG A 1 324 ? 50.654 17.396 -37.193 1.00 76.50 324 ARG A N 1
ATOM 2281 C CA . ARG A 1 324 ? 52.130 17.330 -37.235 1.00 76.50 324 ARG A CA 1
ATOM 2282 C C . ARG A 1 324 ? 52.654 17.071 -38.647 1.00 76.50 324 ARG A C 1
ATOM 2284 O O . ARG A 1 324 ? 53.689 17.621 -39.019 1.00 76.50 324 ARG A O 1
ATOM 2291 N N . ARG A 1 325 ? 51.920 16.293 -39.442 1.00 69.62 325 ARG A N 1
ATOM 2292 C CA . ARG A 1 325 ? 52.299 15.957 -40.817 1.00 69.62 325 ARG A CA 1
ATOM 2293 C C . ARG A 1 325 ? 52.148 17.136 -41.778 1.00 69.62 325 ARG A C 1
ATOM 2295 O O . ARG A 1 325 ? 53.027 17.350 -42.602 1.00 69.62 325 ARG A O 1
ATOM 2302 N N . CYS A 1 326 ? 51.100 17.947 -41.631 1.00 70.19 326 CYS A N 1
ATOM 2303 C CA . CYS A 1 326 ? 50.933 19.151 -42.454 1.00 70.19 326 CYS A CA 1
ATOM 2304 C C . CYS A 1 326 ? 52.027 20.203 -42.205 1.00 70.19 326 CYS A C 1
ATOM 2306 O O . CYS A 1 326 ? 52.374 20.944 -43.114 1.00 70.19 326 CYS A O 1
ATOM 2308 N N . ARG A 1 327 ? 52.606 20.254 -40.997 1.00 70.25 327 ARG A N 1
ATOM 2309 C CA . ARG A 1 327 ? 53.709 21.176 -40.665 1.00 70.25 327 ARG A CA 1
ATOM 2310 C C . ARG A 1 327 ? 55.081 20.749 -41.180 1.00 70.25 327 ARG A C 1
ATOM 2312 O O . ARG A 1 327 ? 55.980 21.571 -41.195 1.00 70.25 327 ARG A O 1
ATOM 2319 N N . SER A 1 328 ? 55.259 19.481 -41.536 1.00 61.78 328 SER A N 1
ATOM 2320 C CA . SER A 1 328 ? 56.539 18.946 -42.027 1.00 61.78 328 SER A CA 1
ATOM 2321 C C . SER A 1 328 ? 56.594 18.842 -43.558 1.00 61.78 328 SER A C 1
ATOM 2323 O O . SER A 1 328 ? 57.584 18.363 -44.101 1.00 61.78 328 SER A O 1
ATOM 2325 N N . ALA A 1 329 ? 55.532 19.273 -44.245 1.00 55.94 329 ALA A N 1
ATOM 2326 C CA . ALA A 1 329 ? 55.416 19.281 -45.703 1.00 55.94 329 ALA A CA 1
ATOM 2327 C C . ALA A 1 329 ? 55.454 20.696 -46.321 1.00 55.94 329 ALA A C 1
ATOM 2329 O O . ALA A 1 329 ? 55.262 20.820 -47.529 1.00 55.94 329 ALA A O 1
ATOM 2330 N N . GLY A 1 330 ? 55.677 21.736 -45.511 1.00 49.41 330 GLY A N 1
ATOM 2331 C CA . GLY A 1 330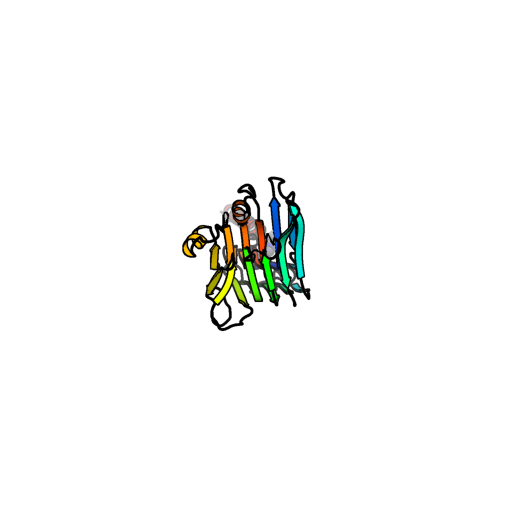 ? 56.009 23.097 -45.946 1.00 49.41 330 GLY A CA 1
ATOM 2332 C C . GLY A 1 330 ? 57.392 23.461 -45.441 1.00 49.41 330 GLY A C 1
ATOM 2333 O O . GLY A 1 330 ? 58.108 24.155 -46.189 1.00 49.41 330 GLY A O 1
#